Protein AF-A0A7X3ZGU4-F1 (afdb_monomer)

Sequence (191 aa):
MKRPLLLTSGFCTAALLLAGCGKDDPVLARVGDVDIRASAYQRFVERLPASLQSEQEGRAGDLEHLQSMVDRELLFREARAKGIDSDAAVKGQVERLARNRLVNTYQLRIVAPRVKVEAAQVERAFLDRGFDRERLLSRIVVESPEERDQVLSELREGRAFAELAQRFADNDPAAGEDGVVGWIGLPHLDW

Secondary structure (DSSP, 8-state):
--------------------------EEEEETTEEEEHHHHHHHHTT--GGGS-SS-HHHHHHHHHHHHHHHHHHHHHHHHTTGGG-HHHHHHHHHHHHHHHHHHHIIIIIGGG----HHHHHHHHHHTTTT-EEEEE----SSHHHHHHHHHHHHTT--HHHHHHTTGGG-TTS-TTSEEEEEEGGG---

Nearest PDB structures (foldseek):
  3rfw-assembly1_A-2  TM=4.600E-01  e=1.456E-04  Campylobacter jejuni
  3ui6-assembly1_A  TM=8.280E-01  e=2.203E-02  Homo sapiens
  2m08-assembly1_A  TM=7.544E-01  e=6.912E-02  Nitrosopumilus maritimus SCM1

Radius of gyration: 35.65 Å; Cα contacts (8 Å, |Δi|>4): 136; chains: 1; bounding box: 75×51×120 Å

Solvent-accessible surface area (backbone atoms only — not comparable to full-atom values): 11710 Å² total; per-residue (Å²): 140,85,86,87,84,84,90,75,89,75,90,76,78,88,77,80,81,86,79,76,92,62,90,81,65,52,73,76,46,71,62,90,93,46,71,45,28,48,66,58,49,51,60,48,60,78,66,50,54,78,93,71,52,64,93,46,70,68,72,61,20,51,49,52,56,51,47,54,54,50,53,50,51,53,53,51,52,50,40,49,77,71,43,51,74,70,34,68,68,52,43,53,50,53,52,50,53,50,53,52,51,52,53,53,48,44,42,61,72,58,48,51,79,69,61,83,81,54,71,69,57,53,52,48,55,37,53,78,66,38,65,83,42,69,40,78,42,65,58,74,48,68,95,44,74,67,56,47,53,51,52,54,49,45,47,74,74,66,50,59,64,39,68,57,15,45,78,33,30,88,64,34,85,74,32,44,54,55,11,43,56,43,78,44,41,54,95,76,67,82,126

pLDDT: mean 88.14, std 16.59, range [35.5, 98.25]

Foldseek 3Di:
DDDDDDDDPDDDDDPPPPDDPDVDFDFPDDDPPDTDTPVNLVVQQVPDDPVPQDPDDDPVSSVVSVVVVNVVVVVVVVCVVVCVCVDPVNVVVVVVVVVVVVVVCCCVPPVVVPDDDDPVNVVCVCVVLVQVDKDFDFDADDDDPVLVVVLVVCVVVPDQQQVSNLVRVVRCVCADSRRTNGIDGPVRPDD

Structure (mmCIF, N/CA/C/O backbone):
data_AF-A0A7X3ZGU4-F1
#
_entry.id   AF-A0A7X3ZGU4-F1
#
loop_
_atom_site.group_PDB
_atom_site.id
_atom_site.type_symbol
_atom_site.label_atom_id
_atom_site.label_alt_id
_atom_site.label_comp_id
_atom_site.label_asym_id
_atom_site.label_entity_id
_atom_site.label_seq_id
_atom_site.pdbx_PDB_ins_code
_atom_site.Cartn_x
_atom_site.Cartn_y
_atom_site.Cartn_z
_atom_site.occupancy
_atom_site.B_iso_or_equiv
_atom_site.auth_seq_id
_atom_site.auth_comp_id
_atom_site.auth_asym_id
_atom_site.auth_atom_id
_atom_site.pdbx_PDB_model_num
ATOM 1 N N . MET A 1 1 ? 47.063 18.959 -77.257 1.00 42.50 1 MET A N 1
ATOM 2 C CA . MET A 1 1 ? 47.131 18.521 -75.839 1.00 42.50 1 MET A CA 1
ATOM 3 C C . MET A 1 1 ? 47.100 19.800 -75.008 1.00 42.50 1 MET A C 1
ATOM 5 O O . MET A 1 1 ? 48.001 20.593 -75.188 1.00 42.50 1 MET A O 1
ATOM 9 N N . LYS A 1 2 ? 46.094 20.188 -74.224 1.00 44.50 2 LYS A N 1
ATOM 10 C CA . LYS A 1 2 ? 45.107 19.495 -73.384 1.00 44.50 2 LYS A CA 1
ATOM 11 C C . LYS A 1 2 ? 43.735 20.186 -73.559 1.00 44.50 2 LYS A C 1
ATOM 13 O O . LYS A 1 2 ? 43.687 21.376 -73.847 1.00 44.50 2 LYS A O 1
ATOM 18 N N . ARG A 1 3 ? 42.647 19.417 -73.463 1.00 35.50 3 ARG A N 1
ATOM 19 C CA . ARG A 1 3 ? 41.247 19.858 -73.625 1.00 35.50 3 ARG A CA 1
ATOM 20 C C . ARG A 1 3 ? 40.664 20.435 -72.310 1.00 35.50 3 ARG A C 1
ATOM 22 O O . ARG A 1 3 ? 41.245 20.181 -71.259 1.00 35.50 3 ARG A O 1
ATOM 29 N N . PRO A 1 4 ? 39.563 21.211 -72.391 1.00 59.19 4 PRO A N 1
ATOM 30 C CA . PRO A 1 4 ? 39.112 22.201 -71.404 1.00 59.19 4 PRO A CA 1
ATOM 31 C C . PRO A 1 4 ? 38.083 21.635 -70.410 1.00 59.19 4 PRO A C 1
ATOM 33 O O . PRO A 1 4 ? 37.522 20.569 -70.657 1.00 59.19 4 PRO A O 1
ATOM 36 N N . LEU A 1 5 ? 37.765 22.371 -69.338 1.00 41.12 5 LEU A N 1
ATOM 37 C CA . LEU A 1 5 ? 36.533 22.145 -68.575 1.00 41.12 5 LEU A CA 1
ATOM 38 C C . LEU A 1 5 ? 35.782 23.456 -68.325 1.00 41.12 5 LEU A C 1
ATOM 40 O O . LEU A 1 5 ? 36.294 24.401 -67.731 1.00 41.12 5 LEU A O 1
ATOM 44 N N . LEU A 1 6 ? 34.559 23.459 -68.847 1.00 39.44 6 LEU A N 1
ATOM 45 C CA . LEU A 1 6 ? 33.523 24.469 -68.732 1.00 39.44 6 LEU A CA 1
ATOM 46 C C . LEU A 1 6 ? 32.975 24.493 -67.300 1.00 39.44 6 LEU A C 1
ATOM 48 O O . LEU A 1 6 ? 32.570 23.459 -66.773 1.00 39.44 6 LEU A O 1
ATOM 52 N N . LEU A 1 7 ? 32.922 25.682 -66.700 1.00 43.88 7 LEU A N 1
ATOM 53 C CA . LEU A 1 7 ? 32.135 25.950 -65.500 1.00 43.88 7 LEU A CA 1
ATOM 54 C C . LEU A 1 7 ? 30.693 26.245 -65.937 1.00 43.88 7 LEU A C 1
ATOM 56 O O . LEU A 1 7 ? 30.367 27.361 -66.335 1.00 43.88 7 LEU A O 1
ATOM 60 N N . THR A 1 8 ? 29.823 25.244 -65.877 1.00 41.06 8 THR A N 1
ATOM 61 C CA . THR A 1 8 ? 28.369 25.440 -65.932 1.00 41.06 8 THR A CA 1
ATOM 62 C C . THR A 1 8 ? 27.819 25.260 -64.524 1.00 41.06 8 THR A C 1
ATOM 64 O O . THR A 1 8 ? 27.687 24.135 -64.044 1.00 41.06 8 THR A O 1
ATOM 67 N N . SER A 1 9 ? 27.535 26.372 -63.846 1.00 42.81 9 SER A N 1
ATOM 68 C CA . SER A 1 9 ? 26.816 26.380 -62.570 1.00 42.81 9 SER A CA 1
ATOM 69 C C . SER A 1 9 ? 25.334 26.120 -62.845 1.00 42.81 9 SER A C 1
ATOM 71 O O . SER A 1 9 ? 24.598 27.014 -63.260 1.00 42.81 9 SER A O 1
ATOM 73 N N . GLY A 1 10 ? 24.929 24.857 -62.707 1.00 44.81 10 GLY A N 1
ATOM 74 C CA . GLY A 1 10 ? 23.541 24.415 -62.783 1.00 44.81 10 GLY A CA 1
ATOM 75 C C . GLY A 1 10 ? 22.884 24.486 -61.409 1.00 44.81 10 GLY A C 1
ATOM 76 O O . GLY A 1 10 ? 23.269 23.771 -60.488 1.00 44.81 10 GLY A O 1
ATOM 77 N N . PHE A 1 11 ? 21.884 25.353 -61.295 1.00 49.12 11 PHE A N 1
ATOM 78 C CA . PHE A 1 11 ? 20.940 25.447 -60.185 1.00 49.12 11 PHE A CA 1
ATOM 79 C C . PHE A 1 11 ? 20.150 24.126 -60.093 1.00 49.12 11 PHE A C 1
ATOM 81 O O . PHE A 1 11 ? 19.399 23.806 -61.012 1.00 49.12 11 PHE A O 1
ATOM 88 N N . CYS A 1 12 ? 20.332 23.340 -59.025 1.00 37.56 12 CYS A N 1
ATOM 89 C CA . CYS A 1 12 ? 19.580 22.101 -58.805 1.00 37.56 12 CYS A CA 1
ATOM 90 C C . CYS A 1 12 ? 18.923 22.129 -57.419 1.00 37.56 12 CYS A C 1
ATOM 92 O O . CYS A 1 12 ? 19.539 21.867 -56.391 1.00 37.56 12 CYS A O 1
ATOM 94 N N . THR A 1 13 ? 17.672 22.573 -57.464 1.00 47.94 13 THR A N 1
ATOM 95 C CA . THR A 1 13 ? 16.512 22.289 -56.619 1.00 47.94 13 THR A CA 1
ATOM 96 C C . THR A 1 13 ? 16.744 21.540 -55.304 1.00 47.94 13 THR A C 1
ATOM 98 O O . THR A 1 13 ? 17.127 20.372 -55.270 1.00 47.94 13 THR A O 1
ATOM 101 N N . ALA A 1 14 ? 16.354 22.209 -54.218 1.00 50.56 14 ALA A N 1
ATOM 102 C CA . ALA A 1 14 ? 16.057 21.606 -52.931 1.00 50.56 14 ALA A CA 1
ATOM 103 C C . ALA A 1 14 ? 15.032 20.467 -53.078 1.00 50.56 14 ALA A C 1
ATOM 105 O O . ALA A 1 14 ? 13.886 20.697 -53.463 1.00 50.56 14 ALA A O 1
ATOM 106 N N . ALA A 1 15 ? 15.432 19.251 -52.710 1.00 48.44 15 ALA A N 1
ATOM 107 C CA . ALA A 1 15 ? 14.516 18.177 -52.354 1.00 48.44 15 ALA A CA 1
ATOM 108 C C . ALA A 1 15 ? 14.514 18.062 -50.828 1.00 48.44 15 ALA A C 1
ATOM 110 O O . ALA A 1 15 ? 15.299 17.333 -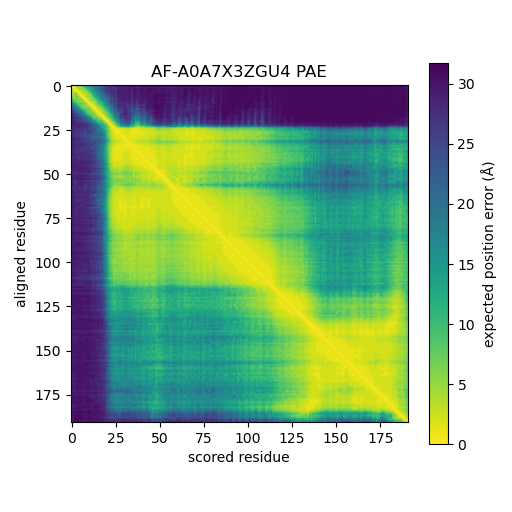50.224 1.00 48.44 15 ALA A O 1
ATOM 111 N N . LEU A 1 16 ? 13.638 18.854 -50.211 1.00 51.88 16 LEU A N 1
ATOM 112 C CA . LEU A 1 16 ? 13.244 18.713 -48.819 1.00 51.88 16 LEU A CA 1
ATOM 113 C C . LEU A 1 16 ? 12.481 17.383 -48.702 1.00 51.88 16 LEU A C 1
ATOM 115 O O . LEU A 1 16 ? 11.284 17.318 -48.975 1.00 51.88 16 LEU A O 1
ATOM 119 N N . LEU A 1 17 ? 13.182 16.303 -48.355 1.00 49.62 17 LEU A N 1
ATOM 120 C CA . LEU A 1 17 ? 12.558 15.025 -48.011 1.00 49.62 17 LEU A CA 1
ATOM 121 C C . LEU A 1 17 ? 11.938 15.134 -46.610 1.00 49.62 17 LEU A C 1
ATOM 123 O O . LEU A 1 17 ? 12.460 14.620 -45.627 1.00 49.62 17 LEU A O 1
ATOM 127 N N . LEU A 1 18 ? 10.800 15.825 -46.534 1.00 57.25 18 LEU A N 1
ATOM 128 C CA . LEU A 1 18 ? 9.803 15.621 -45.488 1.00 57.25 18 LEU A CA 1
ATOM 129 C C . LEU A 1 18 ? 9.039 14.340 -45.830 1.00 57.25 18 LEU A C 1
ATOM 131 O O . LEU A 1 18 ? 8.024 14.375 -46.522 1.00 57.25 18 LEU A O 1
ATOM 135 N N . ALA A 1 19 ? 9.543 13.198 -45.369 1.00 52.84 19 ALA A N 1
ATOM 136 C CA . ALA A 1 19 ? 8.798 11.948 -45.414 1.00 52.84 19 ALA A CA 1
ATOM 137 C C . ALA A 1 19 ? 9.191 11.051 -44.235 1.00 52.84 19 ALA A C 1
ATOM 139 O O . ALA A 1 19 ? 10.164 10.307 -44.309 1.00 52.84 19 ALA A O 1
ATOM 140 N N . GLY A 1 20 ? 8.400 11.120 -43.159 1.00 38.47 20 GLY A N 1
ATOM 141 C CA . GLY A 1 20 ? 8.355 10.081 -42.132 1.00 38.47 20 GLY A CA 1
ATOM 142 C C . GLY A 1 20 ? 8.340 10.587 -40.692 1.00 38.47 20 GLY A C 1
ATOM 143 O O . GLY A 1 20 ? 9.293 10.348 -39.969 1.00 38.47 20 GLY A O 1
ATOM 144 N N . CYS A 1 21 ? 7.237 11.185 -40.226 1.00 51.72 21 CYS A N 1
ATOM 145 C CA . CYS A 1 21 ? 6.892 11.104 -38.800 1.00 51.72 21 CYS A CA 1
ATOM 146 C C . CYS A 1 21 ? 6.481 9.656 -38.487 1.00 51.72 21 CYS A C 1
ATOM 148 O O . CYS A 1 21 ? 5.296 9.334 -38.383 1.00 51.72 21 CYS A O 1
ATOM 150 N N . GLY A 1 22 ? 7.467 8.766 -38.390 1.00 49.53 22 GLY A N 1
ATOM 151 C CA . GLY A 1 22 ? 7.352 7.587 -37.547 1.00 49.53 22 GLY A CA 1
ATOM 152 C C . GLY A 1 22 ? 7.441 8.046 -36.095 1.00 49.53 22 GLY A C 1
ATOM 153 O O . GLY A 1 22 ? 8.090 9.043 -35.793 1.00 49.53 22 GLY A O 1
ATOM 154 N N . LYS A 1 23 ? 6.763 7.362 -35.173 1.00 61.53 23 LYS A N 1
ATOM 155 C CA . LYS A 1 23 ? 7.078 7.503 -33.746 1.00 61.53 23 LYS A CA 1
ATOM 156 C C . LYS A 1 23 ? 8.506 6.998 -33.555 1.00 61.53 23 LYS A C 1
ATOM 158 O O . LYS A 1 23 ? 8.702 5.799 -33.374 1.00 61.53 23 LYS A O 1
ATOM 163 N N . ASP A 1 24 ? 9.478 7.889 -33.678 1.00 83.94 24 ASP A N 1
ATOM 164 C CA . ASP A 1 24 ? 10.879 7.535 -33.530 1.00 83.94 24 ASP A CA 1
ATOM 165 C C . ASP A 1 24 ? 11.129 7.166 -32.065 1.00 83.94 24 ASP A C 1
ATOM 167 O O . ASP A 1 24 ? 11.018 7.997 -31.166 1.00 83.94 24 ASP A O 1
ATOM 171 N N . ASP A 1 25 ? 11.416 5.885 -31.825 1.00 92.56 25 ASP A N 1
ATOM 172 C CA . ASP A 1 25 ? 11.839 5.353 -30.528 1.00 92.56 25 ASP A CA 1
ATOM 173 C C . ASP A 1 25 ? 13.335 5.000 -30.606 1.00 92.56 25 ASP A C 1
ATOM 175 O O . ASP A 1 25 ? 13.689 3.836 -30.875 1.00 92.56 25 ASP A O 1
ATOM 179 N N . PRO A 1 26 ? 14.226 6.008 -30.484 1.00 95.94 26 PRO A N 1
ATOM 180 C CA . PRO A 1 26 ? 15.650 5.837 -30.721 1.00 95.94 26 PRO A CA 1
ATOM 181 C C . PRO A 1 26 ? 16.283 4.905 -29.689 1.00 95.94 26 PRO A C 1
ATOM 183 O O . PRO A 1 26 ? 15.849 4.806 -28.539 1.00 95.94 26 PRO A O 1
ATOM 186 N N . VAL A 1 27 ? 17.349 4.228 -30.113 1.00 97.00 27 VAL A N 1
ATOM 187 C CA . VAL A 1 27 ? 18.180 3.405 -29.231 1.00 97.00 27 VAL A CA 1
ATOM 188 C C . VAL A 1 27 ? 19.102 4.331 -28.442 1.00 97.00 27 VAL A C 1
ATOM 190 O O . VAL A 1 27 ? 19.876 5.078 -29.035 1.00 97.00 27 VAL A O 1
ATOM 193 N N . LEU A 1 28 ? 19.008 4.281 -27.114 1.00 96.19 28 LEU A N 1
ATOM 194 C CA . LEU A 1 28 ? 19.840 5.067 -26.200 1.00 96.19 28 LEU A CA 1
ATOM 195 C C . LEU A 1 28 ? 21.092 4.300 -25.762 1.00 96.19 28 LEU A C 1
ATOM 197 O O . LEU A 1 28 ? 22.148 4.898 -25.581 1.00 96.19 28 LEU A O 1
ATOM 201 N N . ALA A 1 29 ? 20.982 2.978 -25.614 1.00 96.06 29 ALA A N 1
ATOM 202 C CA . ALA A 1 29 ? 22.095 2.088 -25.300 1.00 96.06 29 ALA A CA 1
ATOM 203 C C . ALA A 1 29 ? 21.846 0.681 -25.864 1.00 96.06 29 ALA A C 1
ATOM 205 O O . ALA A 1 29 ? 20.704 0.298 -26.122 1.00 96.06 29 ALA A O 1
ATOM 206 N N . ARG A 1 30 ? 22.914 -0.103 -26.036 1.00 97.06 30 ARG A N 1
ATOM 207 C CA . ARG A 1 30 ? 22.852 -1.498 -26.491 1.00 97.06 30 ARG A CA 1
ATOM 208 C C . ARG A 1 30 ? 23.691 -2.389 -25.586 1.00 97.06 30 ARG A C 1
ATOM 210 O O . ARG A 1 30 ? 24.863 -2.099 -25.358 1.00 97.06 30 ARG A O 1
ATOM 217 N N . VAL A 1 31 ? 23.106 -3.493 -25.124 1.00 96.56 31 VAL A N 1
ATOM 218 C CA . VAL A 1 31 ? 23.768 -4.501 -24.285 1.00 96.56 31 VAL A CA 1
ATOM 219 C C . VAL A 1 31 ? 23.675 -5.856 -24.983 1.00 96.56 31 VAL A C 1
ATOM 221 O O . VAL A 1 31 ? 22.681 -6.566 -24.871 1.00 96.56 31 VAL A O 1
ATOM 224 N N . GLY A 1 32 ? 24.713 -6.216 -25.741 1.00 92.50 32 GLY A N 1
ATOM 225 C CA . GLY A 1 32 ? 24.667 -7.401 -26.602 1.00 92.50 32 GLY A CA 1
ATOM 226 C C . GLY A 1 32 ? 23.622 -7.241 -27.710 1.00 92.50 32 GLY A C 1
ATOM 227 O O . GLY A 1 32 ? 23.751 -6.357 -28.554 1.00 92.50 32 GLY A O 1
ATOM 228 N N . ASP A 1 33 ? 22.605 -8.099 -27.698 1.00 92.38 33 ASP A N 1
ATOM 229 C CA . ASP A 1 33 ? 21.472 -8.121 -28.629 1.00 92.38 33 ASP A CA 1
ATOM 230 C C . ASP A 1 33 ? 20.256 -7.302 -28.152 1.00 92.38 33 ASP A C 1
ATOM 232 O O . ASP A 1 33 ? 19.279 -7.164 -28.889 1.00 92.38 33 ASP A O 1
ATOM 236 N N . VAL A 1 34 ? 20.311 -6.727 -26.945 1.00 95.44 34 VAL A N 1
ATOM 237 C CA . VAL A 1 34 ? 19.213 -5.947 -26.361 1.00 95.44 34 VAL A CA 1
ATOM 238 C C . VAL A 1 34 ? 19.420 -4.449 -26.588 1.00 95.44 34 VAL A C 1
ATOM 240 O O . VAL A 1 34 ? 20.414 -3.866 -26.150 1.00 95.44 34 VAL A O 1
ATOM 243 N N . ASP A 1 35 ? 18.440 -3.814 -27.235 1.00 97.31 35 ASP A N 1
ATOM 244 C CA . ASP A 1 35 ? 18.359 -2.361 -27.410 1.00 97.31 35 ASP A CA 1
ATOM 245 C C . ASP A 1 35 ? 17.557 -1.718 -26.269 1.00 97.31 35 ASP A C 1
ATOM 247 O O . ASP A 1 35 ? 16.356 -1.964 -26.120 1.00 97.31 35 ASP A O 1
ATOM 251 N N . ILE A 1 36 ? 18.189 -0.821 -25.512 1.00 96.88 36 ILE A N 1
ATOM 252 C CA . ILE A 1 36 ? 17.506 0.053 -24.556 1.00 96.88 36 ILE A CA 1
ATOM 253 C C . ILE A 1 36 ? 17.034 1.295 -25.312 1.00 96.88 36 ILE A C 1
ATOM 255 O O . ILE A 1 36 ? 17.837 2.130 -25.733 1.00 96.88 36 ILE A O 1
ATOM 259 N N . ARG A 1 37 ? 15.719 1.404 -25.509 1.00 97.12 37 ARG A N 1
ATOM 260 C CA . ARG A 1 37 ? 15.082 2.483 -26.280 1.00 97.12 37 ARG A CA 1
ATOM 261 C C . ARG A 1 37 ? 14.569 3.618 -25.399 1.00 97.12 37 ARG A C 1
ATOM 263 O O . ARG A 1 37 ? 14.281 3.403 -24.219 1.00 97.12 37 ARG A O 1
ATOM 270 N N . ALA A 1 38 ? 14.383 4.797 -25.986 1.00 96.62 38 ALA A N 1
ATOM 271 C CA . ALA A 1 38 ? 13.891 5.983 -25.288 1.00 96.62 38 ALA A CA 1
ATOM 272 C C . ALA A 1 38 ? 12.557 5.749 -24.567 1.00 96.62 38 ALA A C 1
ATOM 274 O O . ALA A 1 38 ? 12.402 6.144 -23.414 1.00 96.62 38 ALA A O 1
ATOM 275 N N . SER A 1 39 ? 11.625 5.019 -25.180 1.00 96.69 39 SER A N 1
ATOM 276 C CA . SER A 1 39 ? 10.337 4.709 -24.558 1.00 96.69 39 SER A CA 1
ATOM 277 C C . SER A 1 39 ? 10.477 3.806 -23.326 1.00 96.69 39 SER A C 1
ATOM 279 O O . SER A 1 39 ? 9.707 3.920 -22.370 1.00 96.69 39 SER A O 1
ATOM 281 N N . ALA A 1 40 ? 11.448 2.888 -23.327 1.00 95.75 40 ALA A N 1
ATOM 282 C CA . ALA A 1 40 ? 11.726 2.020 -22.186 1.00 95.75 40 ALA A CA 1
ATOM 283 C C . ALA A 1 40 ? 12.376 2.801 -21.041 1.00 95.75 40 ALA A C 1
ATOM 285 O O . ALA A 1 40 ? 12.001 2.589 -19.888 1.00 95.75 40 ALA A O 1
ATOM 286 N N . TYR A 1 41 ? 13.285 3.717 -21.377 1.00 96.25 41 TYR A N 1
ATOM 287 C CA . TYR A 1 41 ? 13.907 4.640 -20.436 1.00 96.25 41 TYR A CA 1
ATOM 288 C C . TYR A 1 41 ? 12.875 5.551 -19.755 1.00 96.25 41 TYR A C 1
ATOM 290 O O . TYR A 1 41 ? 12.801 5.579 -18.530 1.00 96.25 41 TYR A O 1
ATOM 298 N N . GLN A 1 42 ? 11.992 6.193 -20.524 1.00 95.12 42 GLN A N 1
ATOM 299 C CA . GLN A 1 42 ? 10.926 7.045 -19.977 1.00 95.12 42 GLN A CA 1
ATOM 300 C C . GLN A 1 42 ? 10.040 6.283 -18.984 1.00 95.12 42 GLN A C 1
ATOM 302 O O . GLN A 1 42 ? 9.892 6.691 -17.836 1.00 95.12 42 GLN A O 1
ATOM 307 N N . ARG A 1 43 ? 9.550 5.095 -19.372 1.00 96.19 43 ARG A N 1
ATOM 308 C CA . ARG A 1 43 ? 8.758 4.240 -18.471 1.00 96.19 43 ARG A CA 1
ATOM 309 C C . ARG A 1 43 ? 9.533 3.781 -17.240 1.00 96.19 43 ARG A C 1
ATOM 311 O O . ARG A 1 43 ? 8.905 3.336 -16.282 1.00 96.19 43 ARG A O 1
ATOM 318 N N . PHE A 1 44 ? 10.858 3.697 -17.301 1.00 94.88 44 PHE A N 1
ATOM 319 C CA . PHE A 1 44 ? 11.680 3.338 -16.150 1.00 94.88 44 PHE A CA 1
ATOM 320 C C . PHE A 1 44 ? 11.713 4.502 -15.160 1.00 94.88 44 PHE A C 1
ATOM 322 O O . PHE A 1 44 ? 11.301 4.304 -14.019 1.00 94.88 44 PHE A O 1
ATOM 329 N N . VAL A 1 45 ? 12.069 5.702 -15.625 1.00 94.25 45 VAL A N 1
ATOM 330 C CA . VAL A 1 45 ? 12.141 6.920 -14.802 1.00 94.25 45 VAL A CA 1
ATOM 331 C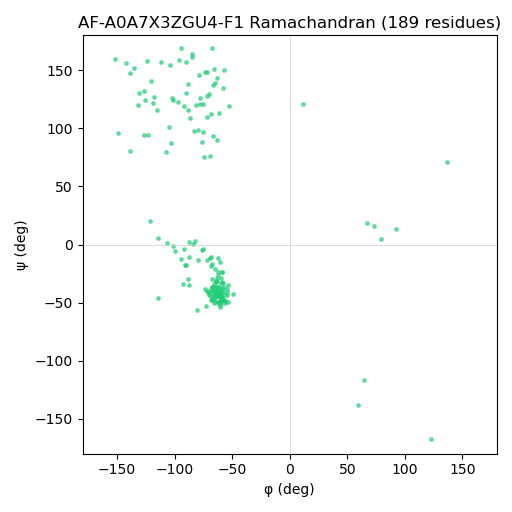 C . VAL A 1 45 ? 10.789 7.272 -14.178 1.00 94.25 45 VAL A C 1
ATOM 333 O O . VAL A 1 45 ? 10.718 7.506 -12.977 1.00 94.25 45 VAL A O 1
ATOM 336 N N . GLU A 1 46 ? 9.692 7.201 -14.939 1.00 94.50 46 GLU A N 1
ATOM 337 C CA . GLU A 1 46 ? 8.328 7.478 -14.443 1.00 94.50 46 GLU A CA 1
ATOM 338 C C . GLU A 1 46 ? 7.893 6.580 -13.273 1.00 94.50 46 GLU A C 1
ATOM 340 O O . GLU A 1 46 ? 6.990 6.929 -12.515 1.00 94.50 46 GLU A O 1
ATOM 345 N N . ARG A 1 47 ? 8.496 5.393 -13.140 1.00 93.69 47 ARG A N 1
ATOM 346 C CA . ARG A 1 47 ? 8.170 4.418 -12.090 1.00 93.69 47 ARG A CA 1
ATOM 347 C C . ARG A 1 47 ? 9.166 4.424 -10.935 1.00 93.69 47 ARG A C 1
ATOM 349 O O . ARG A 1 47 ? 8.983 3.634 -10.007 1.00 93.69 47 ARG A O 1
ATOM 356 N N . LEU A 1 48 ? 10.210 5.254 -10.984 1.00 92.31 48 LEU A N 1
ATOM 357 C CA . LEU A 1 48 ? 11.170 5.355 -9.891 1.00 92.31 48 LEU A CA 1
ATOM 358 C C . LEU A 1 48 ? 10.531 6.075 -8.694 1.00 92.31 48 LEU A C 1
ATOM 360 O O . LEU A 1 48 ? 10.009 7.181 -8.852 1.00 92.31 48 LEU A O 1
ATOM 364 N N . PRO A 1 49 ? 10.584 5.485 -7.485 1.00 92.81 49 PRO A N 1
ATOM 365 C CA . PRO A 1 49 ? 10.310 6.213 -6.254 1.00 92.81 49 PRO A CA 1
ATOM 366 C C . PRO A 1 49 ? 11.239 7.421 -6.123 1.00 92.81 49 PRO A C 1
ATOM 368 O O . PRO A 1 49 ? 12.390 7.350 -6.550 1.00 92.81 49 PRO A O 1
ATOM 371 N N . ALA A 1 50 ? 10.778 8.484 -5.458 1.00 89.94 50 ALA A N 1
ATOM 372 C CA . ALA A 1 50 ? 11.572 9.700 -5.249 1.00 89.94 50 ALA A CA 1
ATOM 373 C C . ALA A 1 50 ? 12.948 9.415 -4.618 1.00 89.94 50 ALA A C 1
ATOM 375 O O . ALA A 1 50 ? 13.937 10.024 -4.996 1.00 89.94 50 ALA A O 1
ATOM 376 N N . SER A 1 51 ? 13.035 8.425 -3.723 1.00 91.12 51 SER A N 1
ATOM 377 C CA . SER A 1 51 ? 14.287 8.020 -3.072 1.00 91.12 51 SER A CA 1
ATOM 378 C C . SER A 1 51 ? 15.308 7.338 -3.994 1.00 91.12 51 SER A C 1
ATOM 380 O O . SER A 1 51 ? 16.422 7.083 -3.557 1.00 91.12 51 SER A O 1
ATOM 382 N N . LEU A 1 52 ? 14.918 6.951 -5.213 1.00 88.81 52 LEU A N 1
ATOM 383 C CA . LEU A 1 52 ? 15.788 6.313 -6.212 1.00 88.81 52 LEU A CA 1
ATOM 384 C C . LEU A 1 52 ? 15.988 7.193 -7.457 1.00 88.81 52 LEU A C 1
ATOM 386 O O . LEU A 1 52 ? 16.562 6.734 -8.445 1.00 88.81 52 LEU A O 1
ATOM 390 N N . GLN A 1 53 ? 15.473 8.424 -7.444 1.00 90.69 53 GLN A N 1
ATOM 391 C CA . GLN A 1 53 ? 15.768 9.403 -8.486 1.00 90.69 53 GLN A CA 1
ATOM 392 C C . GLN A 1 53 ? 17.199 9.915 -8.313 1.00 90.69 53 GLN A C 1
ATOM 394 O O . GLN A 1 53 ? 17.707 9.967 -7.195 1.00 90.69 53 GLN A O 1
ATOM 399 N N . SER A 1 54 ? 17.855 10.256 -9.422 1.00 89.94 54 SER A N 1
ATOM 400 C CA . SER A 1 54 ? 19.199 10.820 -9.368 1.00 89.94 54 SER A CA 1
ATOM 401 C C . SER A 1 54 ? 19.138 12.178 -8.675 1.00 89.94 54 SER A C 1
ATOM 403 O O . SER A 1 54 ? 18.233 12.973 -8.928 1.00 89.94 54 SER A O 1
ATOM 405 N N . GLU A 1 55 ? 20.120 12.454 -7.823 1.00 91.31 55 GLU A N 1
ATOM 406 C CA . GLU A 1 55 ? 20.322 13.791 -7.255 1.00 91.31 55 GLU A CA 1
ATOM 407 C C . GLU A 1 55 ? 20.872 14.775 -8.304 1.00 91.31 55 GLU A C 1
ATOM 409 O O . GLU A 1 55 ? 20.889 15.984 -8.081 1.00 91.31 55 GLU A O 1
ATOM 414 N N . GLN A 1 56 ? 21.344 14.264 -9.448 1.00 90.81 56 GLN A N 1
ATOM 415 C CA . GLN A 1 56 ? 21.879 15.057 -10.545 1.00 90.81 56 GLN A CA 1
ATOM 416 C C . GLN A 1 56 ? 20.770 15.464 -11.515 1.00 90.81 56 GLN A C 1
ATOM 418 O O . GLN A 1 56 ? 19.941 14.655 -11.929 1.00 90.81 56 GLN A O 1
ATOM 423 N N . GLU A 1 57 ? 20.809 16.714 -11.967 1.00 87.75 57 GLU A N 1
ATOM 424 C CA . GLU A 1 57 ? 19.855 17.219 -12.950 1.00 87.75 57 GLU A CA 1
ATOM 425 C C . GLU A 1 57 ? 20.333 17.026 -14.398 1.00 87.75 57 GLU A C 1
ATOM 427 O O . GLU A 1 57 ? 21.527 16.920 -14.710 1.00 87.75 57 GLU A O 1
ATOM 432 N N . GLY A 1 58 ? 19.366 17.017 -15.318 1.00 91.00 58 GLY A N 1
ATOM 433 C CA . GLY A 1 58 ? 19.607 16.981 -16.756 1.00 91.00 58 GLY A CA 1
ATOM 434 C C . GLY A 1 58 ? 20.400 15.752 -17.204 1.00 91.00 58 GLY A C 1
ATOM 435 O O . GLY A 1 58 ? 20.188 14.634 -16.741 1.00 91.00 58 GLY A O 1
ATOM 436 N N . ARG A 1 59 ? 21.348 15.964 -18.125 1.00 92.94 59 ARG A N 1
ATOM 437 C CA . ARG A 1 59 ? 22.070 14.874 -18.801 1.00 92.94 59 ARG A CA 1
ATOM 438 C C . ARG A 1 59 ? 22.825 13.948 -17.840 1.00 92.94 59 ARG A C 1
ATOM 440 O O . ARG A 1 59 ? 22.996 12.776 -18.159 1.00 92.94 59 ARG A O 1
ATOM 447 N N . ALA A 1 60 ? 23.321 14.466 -16.717 1.00 93.00 60 ALA A N 1
ATOM 448 C CA . ALA A 1 60 ? 24.071 13.665 -15.754 1.00 93.00 60 ALA A CA 1
ATOM 449 C C . ALA A 1 60 ? 23.161 12.643 -15.053 1.00 93.00 60 ALA A C 1
ATOM 451 O O . ALA A 1 60 ? 23.485 11.456 -15.059 1.00 93.00 60 ALA A O 1
ATOM 452 N N . GLY A 1 61 ? 21.997 13.080 -14.559 1.00 94.25 61 GLY A N 1
ATOM 453 C CA . GLY A 1 61 ? 20.998 12.177 -13.982 1.00 94.25 61 GLY A CA 1
ATOM 454 C C . GLY A 1 61 ? 20.434 11.199 -15.010 1.00 94.25 61 GLY A C 1
ATOM 455 O O . GLY A 1 61 ? 20.273 10.012 -14.720 1.00 94.25 61 GLY A O 1
ATOM 456 N N . ASP A 1 62 ? 20.245 11.651 -16.256 1.00 94.31 62 ASP A N 1
ATOM 457 C CA . ASP A 1 62 ? 19.795 10.765 -17.332 1.00 94.31 62 ASP A CA 1
ATOM 458 C C . ASP A 1 62 ? 20.772 9.612 -17.604 1.00 94.31 62 ASP A C 1
ATOM 460 O O . ASP A 1 62 ? 20.366 8.464 -17.806 1.00 94.31 62 ASP A O 1
ATOM 464 N N . LEU A 1 63 ? 22.076 9.907 -17.604 1.00 95.44 63 LEU A N 1
ATOM 465 C CA . LEU A 1 63 ? 23.115 8.898 -17.796 1.00 95.44 63 LEU A CA 1
ATOM 466 C C . LEU A 1 63 ? 23.181 7.915 -16.625 1.00 95.44 63 LEU A C 1
ATOM 468 O O . LEU A 1 63 ? 23.390 6.731 -16.865 1.00 95.44 63 LEU A O 1
ATOM 472 N N . GLU A 1 64 ? 22.963 8.364 -15.389 1.00 95.50 64 GLU A N 1
ATOM 473 C CA . GLU A 1 64 ? 22.935 7.492 -14.208 1.00 95.50 64 GLU A CA 1
ATOM 474 C C . GLU A 1 64 ? 21.757 6.503 -14.251 1.00 95.50 64 GLU A C 1
ATOM 476 O O . GLU A 1 64 ? 21.915 5.293 -14.043 1.00 95.50 64 GLU A O 1
ATOM 481 N N . HIS A 1 65 ? 20.568 6.992 -14.604 1.00 95.56 65 HIS A N 1
ATOM 482 C CA . HIS A 1 65 ? 19.391 6.147 -14.791 1.00 95.56 65 HIS A CA 1
ATOM 483 C C . HIS A 1 65 ? 19.564 5.165 -15.951 1.00 95.56 65 HIS A C 1
ATOM 485 O O . HIS A 1 65 ? 19.228 3.983 -15.822 1.00 95.56 65 HIS A O 1
ATOM 491 N N . LEU A 1 66 ? 20.126 5.622 -17.073 1.00 96.62 66 LEU A N 1
ATOM 492 C CA . LEU A 1 66 ? 20.416 4.757 -18.212 1.00 96.62 66 LEU A CA 1
ATOM 493 C C . LEU A 1 66 ? 21.468 3.696 -17.858 1.00 96.62 66 LEU A C 1
ATOM 495 O O . LEU A 1 66 ? 21.296 2.531 -18.220 1.00 96.62 66 LEU A O 1
ATOM 499 N N . GLN A 1 67 ? 22.508 4.067 -17.105 1.00 96.56 67 GLN A N 1
ATOM 500 C CA . GLN A 1 67 ? 23.526 3.137 -16.616 1.00 96.56 67 GLN A CA 1
ATOM 501 C C . GLN A 1 67 ? 22.903 2.058 -15.724 1.00 96.56 67 GLN A C 1
ATOM 503 O O . GLN A 1 67 ? 23.168 0.877 -15.922 1.00 96.56 67 GLN A O 1
ATOM 508 N N . SER A 1 68 ? 21.971 2.427 -14.842 1.00 95.62 68 SER A N 1
ATOM 509 C CA . SER A 1 68 ? 21.240 1.462 -14.009 1.00 95.62 68 SER A CA 1
ATOM 510 C C . SER A 1 68 ? 20.464 0.428 -14.842 1.00 95.62 68 SER A C 1
ATOM 512 O O . SER A 1 68 ? 20.389 -0.751 -14.482 1.00 95.62 68 SER A O 1
ATOM 514 N N . MET A 1 69 ? 19.886 0.836 -15.979 1.00 96.81 69 MET A N 1
ATOM 515 C CA . MET A 1 69 ? 19.224 -0.093 -16.902 1.00 96.81 69 MET A CA 1
ATOM 516 C C . MET A 1 69 ? 20.224 -1.027 -17.597 1.00 96.81 69 MET A C 1
ATOM 518 O O . MET A 1 69 ? 19.926 -2.212 -17.764 1.00 96.81 69 MET A O 1
ATOM 522 N N . VAL A 1 70 ? 21.398 -0.513 -17.978 1.00 97.88 70 VAL A N 1
ATOM 523 C CA . VAL A 1 70 ? 22.491 -1.307 -18.563 1.00 97.88 70 VAL A CA 1
ATOM 524 C C . VAL A 1 70 ? 22.996 -2.351 -17.568 1.00 97.88 70 VAL A C 1
ATOM 526 O O . VAL A 1 70 ? 23.056 -3.534 -17.907 1.00 97.88 70 VAL A O 1
ATOM 529 N N . ASP A 1 71 ? 23.291 -1.943 -16.335 1.00 97.31 71 ASP A N 1
ATOM 530 C CA . ASP A 1 71 ? 23.801 -2.829 -15.285 1.00 97.31 71 ASP A CA 1
ATOM 531 C C . ASP A 1 71 ? 22.808 -3.951 -14.976 1.00 97.31 71 ASP A C 1
ATOM 533 O O . ASP A 1 71 ? 23.177 -5.124 -14.867 1.00 97.31 71 ASP A O 1
ATOM 537 N N . ARG A 1 72 ? 21.513 -3.620 -14.919 1.00 95.88 72 ARG A N 1
ATOM 538 C CA . ARG A 1 72 ? 20.450 -4.611 -14.731 1.00 95.88 72 ARG A CA 1
ATOM 539 C C . ARG A 1 72 ? 20.404 -5.643 -15.857 1.00 95.88 72 ARG A C 1
ATOM 541 O O . ARG A 1 72 ? 20.203 -6.824 -15.574 1.00 95.88 72 ARG A O 1
ATOM 548 N N . GLU A 1 73 ? 20.572 -5.225 -17.109 1.00 96.94 73 GLU A N 1
ATOM 549 C CA . GLU A 1 73 ? 20.596 -6.152 -18.244 1.00 96.94 73 GLU A CA 1
ATOM 550 C C . GLU A 1 73 ? 21.836 -7.054 -18.206 1.00 96.94 73 GLU A C 1
ATOM 552 O O . GLU A 1 73 ? 21.734 -8.257 -18.446 1.00 96.94 73 GLU A O 1
ATOM 557 N N . LEU A 1 74 ? 23.001 -6.518 -17.829 1.00 97.81 74 LEU A N 1
ATOM 558 C CA . LEU A 1 74 ? 24.212 -7.323 -17.642 1.00 97.81 74 LEU A CA 1
ATOM 559 C C . LEU A 1 74 ? 24.015 -8.404 -16.569 1.00 97.81 74 LEU A C 1
ATOM 561 O O . LEU A 1 74 ? 24.316 -9.573 -16.817 1.00 97.81 74 LEU A O 1
ATOM 565 N N . LEU A 1 75 ? 23.439 -8.043 -15.419 1.00 97.56 75 LEU A N 1
ATOM 566 C CA . LEU A 1 75 ? 23.109 -8.998 -14.356 1.00 97.56 75 LEU A CA 1
ATOM 567 C C . LEU A 1 75 ? 22.093 -10.050 -14.818 1.00 97.56 75 LEU A C 1
ATOM 569 O O . LEU A 1 75 ? 22.245 -11.233 -14.515 1.00 97.56 75 LEU A O 1
ATOM 573 N N . PHE A 1 76 ? 21.069 -9.644 -15.573 1.00 96.00 76 PHE A N 1
ATOM 574 C CA . PHE A 1 76 ? 20.077 -10.570 -16.117 1.00 96.00 76 PHE A CA 1
ATOM 575 C C . PHE A 1 76 ? 20.705 -11.587 -17.080 1.00 96.00 76 PHE A C 1
ATOM 577 O O . PHE A 1 76 ? 20.398 -12.781 -17.022 1.00 96.00 76 PHE A O 1
ATOM 584 N N . ARG A 1 77 ? 21.619 -11.142 -17.948 1.00 95.88 77 ARG A N 1
ATOM 585 C CA . ARG A 1 77 ? 22.356 -12.026 -18.860 1.00 95.88 77 ARG A CA 1
ATOM 586 C C . ARG A 1 77 ? 23.221 -13.028 -18.104 1.00 95.88 77 ARG A C 1
ATOM 588 O O . ARG A 1 77 ? 23.173 -14.211 -18.434 1.00 95.88 77 ARG A O 1
ATOM 595 N N . GLU A 1 78 ? 23.941 -12.585 -17.077 1.00 96.88 78 GLU A N 1
ATOM 596 C CA . GLU A 1 78 ? 24.743 -13.481 -16.238 1.00 96.88 78 GLU A CA 1
ATOM 597 C C . GLU A 1 78 ? 23.862 -14.501 -15.501 1.00 96.88 78 GLU A C 1
ATOM 599 O O . GLU A 1 78 ? 24.165 -15.692 -15.496 1.00 96.88 78 GLU A O 1
ATOM 604 N N . ALA A 1 79 ? 22.714 -14.077 -14.960 1.00 96.44 79 ALA A N 1
ATOM 605 C CA . ALA A 1 79 ? 21.768 -14.981 -14.306 1.00 96.44 79 ALA A CA 1
ATOM 606 C C . ALA A 1 79 ? 21.290 -16.107 -15.243 1.00 96.44 79 ALA A C 1
ATOM 608 O O . ALA A 1 79 ? 21.228 -17.268 -14.832 1.00 96.44 79 ALA A O 1
ATOM 609 N N . ARG A 1 80 ? 21.015 -15.789 -16.517 1.00 95.12 80 ARG A N 1
ATOM 610 C CA . ARG A 1 80 ? 20.691 -16.798 -17.541 1.00 95.12 80 ARG A CA 1
ATOM 611 C C . ARG A 1 80 ? 21.878 -17.697 -17.868 1.00 95.12 80 ARG A C 1
ATOM 613 O O . ARG A 1 80 ? 21.715 -18.910 -17.940 1.00 95.12 80 ARG A O 1
ATOM 620 N N . ALA A 1 81 ? 23.078 -17.136 -18.008 1.00 96.19 81 ALA A N 1
ATOM 621 C CA . ALA A 1 81 ? 24.290 -17.923 -18.244 1.00 96.19 81 ALA A CA 1
ATOM 622 C C . ALA A 1 81 ? 24.572 -18.924 -17.104 1.00 96.19 81 ALA A C 1
ATOM 624 O O . ALA A 1 81 ? 25.124 -19.996 -17.341 1.00 96.19 81 ALA A O 1
ATOM 625 N N . LYS A 1 82 ? 24.147 -18.601 -15.876 1.00 97.50 82 LYS A N 1
ATOM 626 C CA . LYS A 1 82 ? 24.213 -19.480 -14.699 1.00 97.50 82 LYS A CA 1
ATOM 627 C C . LYS A 1 82 ? 23.003 -20.409 -14.536 1.00 97.50 82 LYS A C 1
ATOM 629 O O . LYS A 1 82 ? 22.956 -21.158 -13.566 1.00 97.50 82 LYS A O 1
ATOM 634 N N . GLY A 1 83 ? 22.039 -20.382 -15.456 1.00 96.38 83 GLY A N 1
ATOM 635 C CA . GLY A 1 83 ? 20.865 -21.257 -15.443 1.00 96.38 83 GLY A CA 1
ATOM 636 C C . GLY A 1 83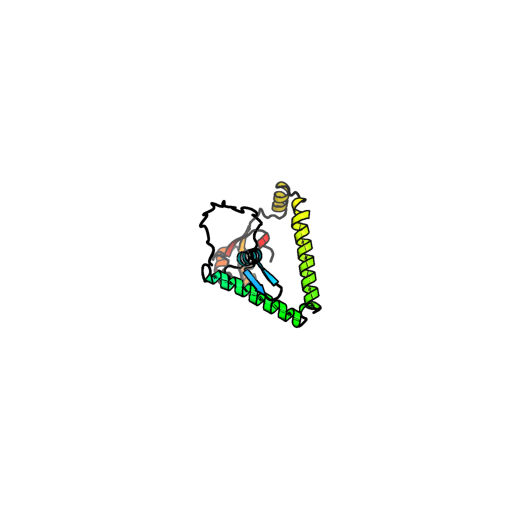 ? 19.817 -20.919 -14.379 1.00 96.38 83 GLY A C 1
ATOM 637 O O . GLY A 1 83 ? 18.953 -21.749 -14.101 1.00 96.38 83 GLY A O 1
ATOM 638 N N . ILE A 1 84 ? 19.857 -19.717 -13.788 1.00 96.75 84 ILE A N 1
ATOM 639 C CA . ILE A 1 84 ? 18.890 -19.285 -12.759 1.00 96.75 84 ILE A CA 1
ATOM 640 C C . ILE A 1 84 ? 17.470 -19.200 -13.337 1.00 96.75 84 ILE A C 1
ATOM 642 O O . ILE A 1 84 ? 16.494 -19.473 -12.648 1.00 96.75 84 ILE A O 1
ATOM 646 N N . ASP A 1 85 ? 17.335 -18.870 -14.621 1.00 93.19 85 ASP A N 1
ATOM 647 C CA . ASP A 1 85 ? 16.049 -18.846 -15.327 1.00 93.19 85 ASP A CA 1
ATOM 648 C C . ASP A 1 85 ? 15.428 -20.240 -15.523 1.00 93.19 85 ASP A C 1
ATOM 650 O O . ASP A 1 85 ? 14.227 -20.368 -15.776 1.00 93.19 85 ASP A O 1
ATOM 654 N N . SER A 1 86 ? 16.241 -21.288 -15.397 1.00 94.56 86 SER A N 1
ATOM 655 C CA . SER A 1 86 ? 15.833 -22.680 -15.533 1.00 94.56 86 SER A CA 1
ATOM 656 C C . SER A 1 86 ? 15.493 -23.346 -14.204 1.00 94.56 86 SER A C 1
ATOM 658 O O . SER A 1 86 ? 14.861 -24.407 -14.227 1.00 94.56 86 SER A O 1
ATOM 660 N N . ASP A 1 87 ? 15.843 -22.708 -13.086 1.00 97.69 87 ASP A N 1
ATOM 661 C CA . ASP A 1 87 ? 15.522 -23.149 -11.735 1.00 97.69 87 ASP A CA 1
ATOM 662 C C . ASP A 1 87 ? 14.003 -23.296 -11.532 1.00 97.69 87 ASP A C 1
ATOM 664 O O . ASP A 1 87 ? 13.198 -22.449 -11.936 1.00 97.69 87 A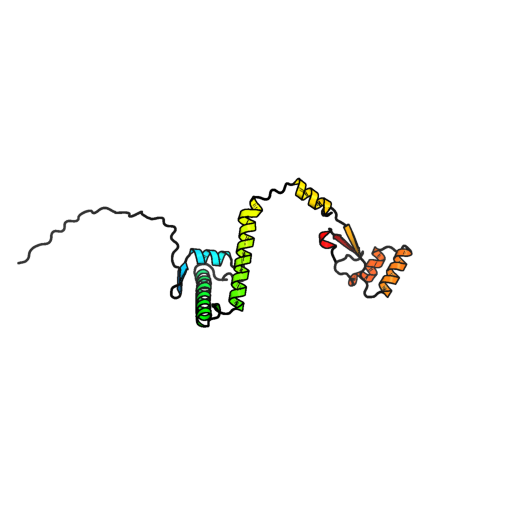SP A O 1
ATOM 668 N N . ALA A 1 88 ? 13.597 -24.402 -10.907 1.00 97.31 88 ALA A N 1
ATOM 669 C CA . ALA A 1 88 ? 12.188 -24.745 -10.747 1.00 97.31 88 ALA A CA 1
ATOM 670 C C . ALA A 1 88 ? 11.445 -23.768 -9.820 1.00 97.31 88 ALA A C 1
ATOM 672 O O . ALA A 1 88 ? 10.283 -23.441 -10.080 1.00 97.31 88 ALA A O 1
ATOM 673 N N . ALA A 1 89 ? 12.102 -23.275 -8.765 1.00 97.00 89 ALA A N 1
ATOM 674 C CA . ALA A 1 89 ? 11.500 -22.313 -7.851 1.00 97.00 89 ALA A CA 1
ATOM 675 C C . ALA A 1 89 ? 11.328 -20.951 -8.538 1.00 97.00 89 ALA A C 1
ATOM 677 O O . ALA A 1 89 ? 10.249 -20.357 -8.450 1.00 97.00 89 ALA A O 1
ATOM 678 N N . VAL A 1 90 ? 12.336 -20.492 -9.288 1.00 96.69 90 VAL A N 1
ATOM 679 C CA . VAL A 1 90 ? 12.257 -19.250 -10.076 1.00 96.69 90 VAL A CA 1
ATOM 680 C C . VAL A 1 90 ? 11.142 -19.334 -11.121 1.00 96.69 90 VAL A C 1
ATOM 682 O O . VAL A 1 90 ? 10.285 -18.447 -11.174 1.00 96.69 90 VAL A O 1
ATOM 685 N N . LYS A 1 91 ? 11.071 -20.422 -11.901 1.00 96.56 91 LYS A N 1
ATOM 686 C CA . LYS A 1 91 ? 9.988 -20.640 -12.878 1.00 96.56 91 LYS A CA 1
ATOM 687 C C . LYS A 1 91 ? 8.610 -20.618 -12.226 1.00 96.56 91 LYS A C 1
ATOM 689 O O . LYS A 1 91 ? 7.729 -19.887 -12.682 1.00 96.56 91 LYS A O 1
ATOM 694 N N . GLY A 1 92 ? 8.437 -21.343 -11.120 1.00 97.62 92 GLY A N 1
ATOM 695 C CA . GLY A 1 92 ? 7.175 -21.364 -10.381 1.00 97.62 92 GLY A CA 1
ATOM 696 C C . GLY A 1 92 ? 6.743 -19.973 -9.898 1.00 97.62 92 GLY A C 1
ATOM 697 O O . GLY A 1 92 ? 5.562 -19.620 -9.976 1.00 97.62 92 GLY A O 1
ATOM 698 N N . GLN A 1 93 ? 7.691 -19.144 -9.450 1.00 96.81 93 GLN A N 1
ATOM 699 C CA . GLN A 1 93 ? 7.415 -17.762 -9.054 1.00 96.81 93 GLN A CA 1
ATOM 700 C C . GLN A 1 93 ? 7.012 -16.880 -10.241 1.00 96.81 93 GLN A C 1
ATOM 702 O O . GLN A 1 93 ? 6.011 -16.165 -10.143 1.00 96.81 93 GLN A O 1
ATOM 707 N N . VAL A 1 94 ? 7.740 -16.945 -11.360 1.00 96.31 94 VAL A N 1
ATOM 708 C CA . VAL A 1 94 ? 7.431 -16.176 -12.579 1.00 96.31 94 VAL A CA 1
ATOM 709 C C . VAL A 1 94 ? 6.043 -16.531 -13.104 1.00 96.31 94 VAL A C 1
ATOM 711 O O . VAL A 1 94 ? 5.238 -15.641 -13.382 1.00 96.31 94 VAL A O 1
ATOM 714 N N . GLU A 1 95 ? 5.713 -17.819 -13.172 1.00 97.38 95 GLU A N 1
ATOM 715 C CA . GLU A 1 95 ? 4.393 -18.266 -13.602 1.00 97.38 95 GLU A CA 1
ATOM 716 C C . GLU A 1 95 ? 3.272 -17.774 -12.683 1.00 97.38 95 GLU A C 1
ATOM 718 O O . GLU A 1 95 ? 2.216 -17.348 -13.155 1.00 97.38 95 GLU A O 1
ATOM 723 N N . ARG A 1 96 ? 3.481 -17.812 -11.362 1.00 97.94 96 ARG A N 1
ATOM 724 C CA . ARG A 1 96 ? 2.507 -17.294 -10.393 1.00 97.94 96 ARG A CA 1
ATOM 725 C C . ARG A 1 96 ? 2.285 -15.794 -10.585 1.00 97.94 96 ARG A C 1
ATOM 727 O O . ARG A 1 96 ? 1.138 -15.349 -10.589 1.00 97.94 96 ARG A O 1
ATOM 734 N N . LEU A 1 97 ? 3.356 -15.023 -10.777 1.00 98.00 97 LEU A N 1
ATOM 735 C CA . LEU A 1 97 ? 3.268 -13.589 -11.063 1.00 98.00 97 LEU A CA 1
ATOM 736 C C . LEU A 1 97 ? 2.512 -13.324 -12.368 1.00 98.00 97 LEU A C 1
ATOM 738 O O . LEU A 1 97 ? 1.635 -12.459 -12.395 1.00 98.00 97 LEU A O 1
ATOM 742 N N . ALA A 1 98 ? 2.795 -14.096 -13.420 1.00 97.50 98 ALA A N 1
ATOM 743 C CA . ALA A 1 98 ? 2.086 -14.003 -14.689 1.00 97.50 98 ALA A CA 1
ATOM 744 C C . ALA A 1 98 ? 0.590 -14.296 -14.510 1.00 97.50 98 ALA A C 1
ATOM 746 O O . ALA A 1 98 ? -0.235 -13.446 -14.842 1.00 97.50 98 ALA A O 1
ATOM 747 N N . ARG A 1 99 ? 0.223 -15.436 -13.905 1.00 98.12 99 ARG A N 1
ATOM 748 C CA . ARG A 1 99 ? -1.181 -15.809 -13.643 1.00 98.12 99 ARG A CA 1
ATOM 749 C C . ARG A 1 99 ? -1.927 -14.712 -12.887 1.00 98.12 99 ARG A C 1
ATOM 751 O O . ARG A 1 99 ? -2.975 -14.262 -13.346 1.00 98.12 99 ARG A O 1
ATOM 758 N N . ASN A 1 100 ? -1.352 -14.216 -11.793 1.00 98.12 100 ASN A N 1
ATOM 759 C CA . ASN A 1 100 ? -1.958 -13.144 -11.003 1.00 98.12 100 ASN A CA 1
ATOM 760 C C . ASN A 1 100 ? -2.121 -11.858 -11.821 1.00 98.12 100 ASN A C 1
ATOM 762 O O . ASN 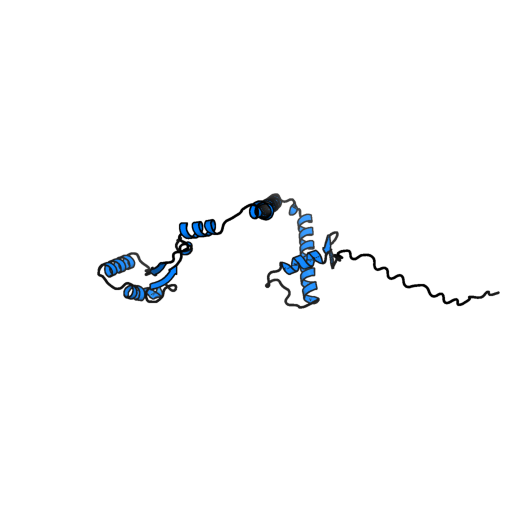A 1 100 ? -3.168 -11.214 -11.770 1.00 98.12 100 ASN A O 1
ATOM 766 N N . ARG A 1 101 ? -1.114 -11.490 -12.623 1.00 98.12 101 ARG A N 1
ATOM 767 C CA . ARG A 1 101 ? -1.194 -10.305 -13.482 1.00 98.12 101 ARG A CA 1
ATOM 768 C C . ARG A 1 101 ? -2.290 -10.445 -14.534 1.00 98.12 101 ARG A C 1
ATOM 770 O O . ARG A 1 101 ? -3.003 -9.467 -14.764 1.00 98.12 101 ARG A O 1
ATOM 777 N N . LEU A 1 102 ? -2.442 -11.620 -15.149 1.00 98.12 102 LEU A N 1
ATOM 778 C CA . LEU A 1 102 ? -3.507 -11.888 -16.118 1.00 98.12 102 LEU A CA 1
ATOM 779 C C . LEU A 1 102 ? -4.889 -11.767 -15.470 1.00 98.12 102 LEU A C 1
ATOM 781 O O . LEU A 1 102 ? -5.727 -11.033 -15.990 1.00 98.12 102 LEU A O 1
ATOM 785 N N . VAL A 1 103 ? -5.109 -12.422 -14.326 1.00 98.25 103 VAL A N 1
ATOM 786 C CA . VAL A 1 103 ? -6.393 -12.374 -13.605 1.00 98.25 103 VAL A CA 1
ATOM 787 C C . VAL A 1 103 ? -6.744 -10.941 -13.212 1.00 98.25 103 VAL A C 1
ATOM 789 O O . VAL A 1 103 ? -7.824 -10.467 -13.559 1.00 98.25 103 VAL A O 1
ATOM 792 N N . ASN A 1 104 ? -5.816 -10.213 -12.587 1.00 98.06 104 ASN A N 1
ATOM 793 C CA . ASN A 1 104 ? -6.046 -8.823 -12.185 1.00 98.06 104 ASN A CA 1
ATOM 794 C C . ASN A 1 104 ? -6.330 -7.927 -13.398 1.00 98.06 104 ASN A C 1
ATOM 796 O O . ASN A 1 104 ? -7.218 -7.078 -13.367 1.00 98.06 104 ASN A O 1
ATOM 800 N N . THR A 1 105 ? -5.608 -8.132 -14.503 1.00 97.81 105 THR A N 1
ATOM 801 C CA . THR A 1 105 ? -5.834 -7.368 -15.738 1.00 97.81 105 THR A CA 1
ATOM 802 C C . THR A 1 105 ? -7.206 -7.675 -16.339 1.00 97.81 105 THR A C 1
ATOM 804 O O . THR A 1 105 ? -7.881 -6.756 -16.798 1.00 97.81 105 THR A O 1
ATOM 807 N N . TYR A 1 106 ? -7.646 -8.935 -16.315 1.00 97.56 106 TYR A N 1
ATOM 808 C CA . TYR A 1 106 ? -8.980 -9.328 -16.767 1.00 97.56 106 TYR A CA 1
ATOM 809 C C . TYR A 1 106 ? -10.074 -8.714 -15.888 1.00 97.56 106 TYR A C 1
ATOM 811 O O . TYR A 1 106 ? -11.024 -8.129 -16.407 1.00 97.56 106 TYR A O 1
ATOM 819 N N . GLN A 1 107 ? -9.916 -8.777 -14.565 1.00 97.44 107 GLN A N 1
ATOM 820 C CA . GLN A 1 107 ? -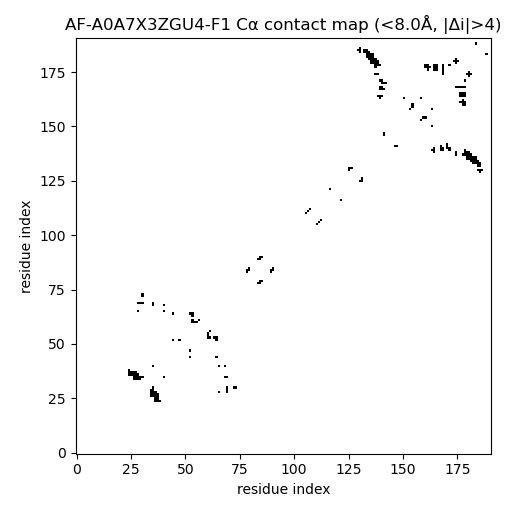10.840 -8.145 -13.626 1.00 97.44 107 GLN A CA 1
ATOM 821 C C . GLN A 1 107 ? -10.973 -6.645 -13.904 1.00 97.44 107 GLN A C 1
ATOM 823 O O . GLN A 1 107 ? -12.086 -6.158 -14.069 1.00 97.44 107 GLN A O 1
ATOM 828 N N . LEU A 1 108 ? -9.858 -5.928 -14.053 1.00 96.81 108 LEU A N 1
ATOM 829 C CA . LEU A 1 108 ? -9.871 -4.482 -14.286 1.00 96.81 108 LEU A CA 1
ATOM 830 C C . LEU A 1 108 ? -10.402 -4.089 -15.669 1.00 96.81 108 LEU A C 1
ATOM 832 O O . LEU A 1 108 ? -11.132 -3.111 -15.787 1.00 96.81 108 LEU A O 1
ATOM 836 N N . ARG A 1 109 ? -10.030 -4.816 -16.729 1.00 96.75 109 ARG A N 1
ATOM 837 C CA . ARG A 1 109 ? -10.370 -4.427 -18.109 1.00 96.75 109 ARG A CA 1
ATOM 838 C C . ARG A 1 109 ? -11.715 -4.957 -18.584 1.00 96.75 109 ARG A C 1
ATOM 840 O O . ARG A 1 109 ? -12.322 -4.343 -19.453 1.00 96.75 109 ARG A O 1
ATOM 847 N N . ILE A 1 110 ? -12.147 -6.109 -18.075 1.00 96.38 110 ILE A N 1
ATOM 848 C CA . ILE A 1 110 ? -13.319 -6.827 -18.588 1.00 96.38 110 ILE A CA 1
ATOM 849 C C . ILE A 1 110 ? -14.440 -6.871 -17.556 1.00 96.38 110 ILE A C 1
ATOM 851 O O . ILE A 1 110 ? -15.587 -6.619 -17.916 1.00 96.38 110 ILE A O 1
ATOM 855 N N . VAL A 1 111 ? -14.137 -7.194 -16.296 1.00 96.00 111 VAL A N 1
ATOM 856 C CA . VAL A 1 111 ? -15.172 -7.371 -15.264 1.00 96.00 111 VAL A CA 1
ATOM 857 C C . VAL A 1 111 ? -15.634 -6.025 -14.716 1.00 96.00 111 VAL A C 1
ATOM 859 O O . VAL A 1 111 ? -16.819 -5.720 -14.808 1.00 96.00 111 VAL A O 1
ATOM 862 N N . ALA A 1 112 ? -14.719 -5.202 -14.199 1.00 94.12 112 ALA A N 1
ATOM 863 C CA . ALA A 1 112 ? -15.045 -3.948 -13.523 1.00 94.12 112 ALA A CA 1
ATOM 864 C C . ALA A 1 112 ? -15.910 -2.995 -14.374 1.00 94.12 112 ALA A C 1
ATOM 866 O O . ALA A 1 112 ? -16.916 -2.526 -13.852 1.00 94.12 112 ALA A O 1
ATOM 867 N N . PRO A 1 113 ? -15.652 -2.783 -15.685 1.00 95.44 113 PRO A N 1
ATOM 868 C CA . PRO A 1 113 ? -16.496 -1.908 -16.505 1.00 95.44 113 PRO A CA 1
ATOM 869 C C . PRO A 1 113 ? -17.919 -2.436 -16.743 1.00 95.44 113 PRO A C 1
ATOM 871 O O . PRO A 1 113 ? -18.789 -1.687 -17.178 1.00 95.44 113 PRO A O 1
ATOM 874 N N . ARG A 1 114 ? -18.162 -3.734 -16.512 1.00 95.19 114 ARG A N 1
ATOM 875 C CA . ARG A 1 114 ? -19.485 -4.365 -16.655 1.00 95.19 114 ARG A CA 1
ATOM 876 C C . ARG A 1 114 ? -20.292 -4.335 -15.361 1.00 95.19 114 ARG A C 1
ATOM 878 O O . ARG A 1 114 ? -21.502 -4.543 -15.407 1.00 95.19 114 ARG A O 1
ATOM 885 N N . VAL A 1 115 ? -19.640 -4.109 -14.223 1.00 92.50 115 VAL A N 1
ATOM 886 C CA . VAL A 1 115 ? -20.312 -3.984 -12.932 1.00 92.50 115 VAL A CA 1
ATOM 887 C C . VAL A 1 115 ? -20.848 -2.562 -12.818 1.00 92.50 115 VAL A C 1
ATOM 889 O O . VAL A 1 115 ? -20.091 -1.597 -12.866 1.00 92.50 115 VAL A O 1
ATOM 892 N N . LYS A 1 116 ? -22.164 -2.435 -12.658 1.00 92.19 116 LYS A N 1
ATOM 893 C CA . LYS A 1 116 ? -22.810 -1.172 -12.300 1.00 92.19 116 LYS A CA 1
ATOM 894 C C . LYS A 1 116 ? -23.130 -1.212 -10.816 1.00 92.19 116 LYS A C 1
ATOM 896 O O . LYS A 1 116 ? -23.778 -2.152 -10.361 1.00 92.19 116 LYS A O 1
ATOM 901 N N . VAL A 1 117 ? -22.636 -0.223 -10.083 1.00 92.00 117 VAL A N 1
ATOM 902 C CA . VAL A 1 117 ? -22.947 -0.029 -8.668 1.00 92.00 117 VAL A CA 1
ATOM 903 C C . VAL A 1 117 ? -23.690 1.289 -8.558 1.00 92.00 117 VAL A C 1
ATOM 905 O O . VAL A 1 117 ? -23.140 2.340 -8.878 1.00 92.00 117 VAL A O 1
ATOM 908 N N . GLU A 1 118 ? -24.943 1.224 -8.131 1.00 95.50 118 GLU A N 1
ATOM 909 C CA . GLU A 1 118 ? -25.765 2.410 -7.923 1.00 95.50 118 GLU A CA 1
ATOM 910 C C . GLU A 1 118 ? -25.395 3.078 -6.596 1.00 95.50 118 GLU A C 1
ATOM 912 O O . GLU A 1 118 ? -25.115 2.398 -5.605 1.00 95.50 118 GLU A O 1
ATOM 917 N N . ALA A 1 119 ? -25.458 4.411 -6.538 1.00 93.50 119 ALA A N 1
ATOM 918 C CA . ALA A 1 119 ? -25.150 5.162 -5.317 1.00 93.50 119 ALA A CA 1
ATOM 919 C C . ALA A 1 119 ? -25.984 4.679 -4.114 1.00 93.50 119 ALA A C 1
ATOM 921 O O . ALA A 1 119 ? -25.447 4.492 -3.028 1.00 93.50 119 ALA A O 1
ATOM 922 N N . ALA A 1 120 ? -27.260 4.347 -4.338 1.00 95.75 120 ALA A N 1
ATOM 923 C CA . ALA A 1 120 ? -28.145 3.803 -3.308 1.00 95.75 120 ALA A CA 1
ATOM 924 C C . ALA A 1 120 ? -27.687 2.436 -2.758 1.00 95.75 120 ALA A C 1
ATOM 926 O O . ALA A 1 120 ? -27.970 2.107 -1.608 1.00 95.75 120 ALA A O 1
ATOM 927 N N . GLN A 1 121 ? -26.986 1.620 -3.556 1.00 94.50 121 GLN A N 1
ATOM 928 C CA . GLN A 1 121 ? -26.412 0.355 -3.079 1.00 94.50 121 GLN A CA 1
ATOM 929 C C . GLN A 1 121 ? -25.192 0.606 -2.194 1.00 94.50 121 GLN A C 1
ATOM 931 O O . GLN A 1 121 ? -25.020 -0.090 -1.195 1.00 94.50 121 GLN A O 1
ATOM 936 N N . VAL A 1 122 ? -24.368 1.600 -2.541 1.00 95.00 122 VAL A N 1
ATOM 937 C CA . VAL A 1 122 ? -23.232 2.024 -1.710 1.00 95.00 122 VAL A CA 1
ATOM 938 C C . VAL A 1 122 ? -23.727 2.602 -0.391 1.00 95.00 122 VAL A C 1
ATOM 940 O O . VAL A 1 122 ? -23.266 2.174 0.660 1.00 95.00 122 VAL A O 1
ATOM 943 N N . GLU A 1 123 ? -24.699 3.512 -0.442 1.00 95.06 123 GLU A N 1
ATOM 944 C CA . GLU A 1 123 ? -25.298 4.131 0.740 1.00 95.06 123 GLU A CA 1
ATOM 945 C C . GLU A 1 123 ? -25.928 3.082 1.658 1.00 95.06 123 GLU A C 1
ATOM 947 O O . GLU A 1 123 ? -25.622 3.039 2.845 1.00 95.06 123 GLU A O 1
ATOM 952 N N . ARG A 1 124 ? -26.719 2.153 1.107 1.00 95.94 124 ARG A N 1
ATOM 953 C CA . ARG A 1 124 ? -27.273 1.047 1.894 1.00 95.94 124 ARG A CA 1
ATOM 954 C C . ARG A 1 124 ? -26.177 0.205 2.539 1.00 95.94 124 ARG A C 1
ATOM 956 O O . ARG A 1 124 ? -26.252 -0.060 3.728 1.00 95.94 124 ARG A O 1
ATOM 963 N N . ALA A 1 125 ? -25.146 -0.187 1.790 1.00 93.69 125 ALA A N 1
ATOM 964 C CA . ALA A 1 125 ? -24.048 -0.976 2.346 1.00 93.69 125 ALA A CA 1
ATOM 965 C C . ALA A 1 125 ? -23.262 -0.217 3.429 1.00 93.69 125 ALA A C 1
ATOM 967 O O . ALA A 1 125 ? -22.755 -0.839 4.358 1.00 93.69 125 ALA A O 1
ATOM 968 N N . PHE A 1 126 ? -23.154 1.106 3.309 1.00 91.44 126 PHE A N 1
ATOM 969 C CA . PHE A 1 126 ? -22.520 1.972 4.298 1.00 91.44 126 PHE A CA 1
ATOM 970 C C . PHE A 1 126 ? -23.335 2.020 5.600 1.00 91.44 126 PHE A C 1
ATOM 972 O O . PHE A 1 126 ? -22.782 1.774 6.671 1.00 91.44 126 PHE A O 1
ATOM 979 N N . LEU A 1 127 ? -24.651 2.234 5.499 1.00 93.25 127 LEU A N 1
ATOM 980 C CA . LEU A 1 127 ? -25.578 2.268 6.637 1.00 93.25 127 LEU A CA 1
ATOM 981 C C . LEU A 1 127 ? -25.759 0.894 7.302 1.00 93.25 127 LEU A C 1
ATOM 983 O O . LEU A 1 127 ? -25.720 0.785 8.525 1.00 93.25 127 LEU A O 1
ATOM 987 N N . ASP A 1 128 ? -25.918 -0.173 6.514 1.00 92.56 128 ASP A N 1
ATOM 988 C CA . ASP A 1 128 ? -26.095 -1.542 7.020 1.00 92.56 128 ASP A CA 1
ATOM 989 C C . ASP A 1 128 ? -24.860 -2.017 7.795 1.00 92.56 128 ASP A C 1
ATOM 991 O O . ASP A 1 128 ? -24.969 -2.784 8.752 1.00 92.56 128 ASP A O 1
ATOM 995 N N . ARG A 1 129 ? -23.673 -1.541 7.400 1.00 88.56 129 ARG A N 1
ATOM 996 C CA . ARG A 1 129 ? -22.416 -1.787 8.116 1.00 88.56 129 ARG A CA 1
ATOM 997 C C . ARG A 1 129 ? -22.179 -0.821 9.272 1.00 88.56 129 ARG A C 1
ATOM 999 O O . ARG A 1 129 ? -21.155 -0.942 9.932 1.00 88.56 129 ARG A O 1
ATOM 1006 N N . GLY A 1 130 ? -23.097 0.113 9.520 1.00 88.88 130 GLY A N 1
ATOM 1007 C CA . GLY A 1 130 ? -23.022 1.094 10.599 1.00 88.88 130 GLY A CA 1
ATOM 1008 C C . GLY A 1 130 ? -21.906 2.123 10.432 1.00 88.88 130 GLY A C 1
ATOM 1009 O O . GLY A 1 130 ? -21.513 2.751 11.412 1.00 88.88 130 GLY A O 1
ATOM 1010 N N . PHE A 1 131 ? -21.368 2.306 9.223 1.00 89.00 131 PHE A N 1
ATOM 1011 C CA . PHE A 1 131 ? -20.291 3.269 8.982 1.00 89.00 131 PHE A CA 1
ATOM 1012 C C . PHE A 1 131 ? -20.744 4.732 9.125 1.00 89.00 131 PHE A C 1
ATOM 1014 O O . PHE A 1 131 ? -19.908 5.624 9.202 1.00 89.00 131 PHE A O 1
ATOM 1021 N N . ASP A 1 132 ? -22.051 4.981 9.227 1.00 90.62 132 ASP A N 1
ATOM 1022 C CA . ASP A 1 132 ? -22.659 6.267 9.590 1.00 90.62 132 ASP A CA 1
ATOM 1023 C C . ASP A 1 132 ? -22.563 6.604 11.079 1.00 90.62 132 ASP A C 1
ATOM 1025 O O . ASP A 1 132 ? -23.020 7.663 11.512 1.00 90.62 132 ASP A O 1
ATOM 1029 N N . ARG A 1 133 ? -22.019 5.692 11.886 1.00 89.75 133 ARG A N 1
ATOM 1030 C CA . ARG A 1 133 ? -22.032 5.798 13.338 1.00 89.75 133 ARG A CA 1
ATOM 1031 C C . ARG A 1 133 ? -20.622 5.875 13.876 1.00 89.75 133 ARG A C 1
ATOM 1033 O O . ARG A 1 133 ? -19.815 4.968 13.696 1.00 89.75 133 ARG A O 1
ATOM 1040 N N . GLU A 1 134 ? -20.403 6.905 14.672 1.00 91.44 134 GLU A N 1
ATOM 1041 C CA . GLU A 1 134 ? -19.239 7.014 15.537 1.00 91.44 134 GLU A CA 1
ATOM 1042 C C . GLU A 1 134 ? -19.671 6.919 17.001 1.00 91.44 134 GLU A C 1
ATOM 1044 O O . GLU A 1 134 ? -20.839 7.133 17.365 1.00 91.44 134 GLU A O 1
ATOM 1049 N N . ARG A 1 135 ? -18.729 6.533 17.856 1.00 90.69 135 ARG A N 1
ATOM 1050 C CA . ARG A 1 135 ? -18.890 6.507 19.308 1.00 90.69 135 ARG A CA 1
ATOM 1051 C C . ARG A 1 135 ? -17.750 7.289 19.928 1.00 90.69 135 ARG A C 1
ATOM 1053 O O . ARG A 1 135 ? -16.599 7.066 19.571 1.00 90.69 135 ARG A O 1
ATOM 1060 N N . LEU A 1 136 ? -18.075 8.179 20.859 1.00 93.00 136 LEU A N 1
ATOM 1061 C CA . LEU A 1 136 ? -17.070 8.779 21.721 1.00 93.00 136 LEU A CA 1
ATOM 1062 C C . LEU A 1 136 ? -16.598 7.698 22.698 1.00 93.00 136 LEU A C 1
ATOM 1064 O O . LEU A 1 136 ? -17.378 7.250 23.540 1.00 93.00 136 LEU A O 1
ATOM 1068 N N . LEU A 1 137 ? -15.359 7.238 22.533 1.00 93.06 137 LEU A N 1
ATOM 1069 C CA . LEU A 1 137 ? -14.754 6.252 23.415 1.00 93.06 137 LEU A CA 1
ATOM 1070 C C . LEU A 1 137 ? -14.031 6.964 24.556 1.00 93.06 137 LEU A C 1
ATOM 1072 O O . LEU A 1 137 ? -13.180 7.824 24.322 1.00 93.06 137 LEU A O 1
ATOM 1076 N N . SER A 1 138 ? -14.318 6.514 25.772 1.00 94.44 138 SER A N 1
ATOM 1077 C CA . SER A 1 138 ? -13.470 6.742 26.934 1.00 94.44 138 SER A CA 1
ATOM 1078 C C . SER A 1 138 ? -13.029 5.396 27.501 1.00 94.44 138 SER A C 1
ATOM 1080 O O . SER A 1 138 ? -13.825 4.452 27.524 1.00 94.44 138 SER A O 1
ATOM 1082 N N . ARG A 1 139 ? -11.778 5.284 27.951 1.00 94.69 139 ARG A N 1
ATOM 1083 C CA . ARG A 1 139 ? -11.256 4.062 28.577 1.00 94.69 139 ARG A CA 1
ATOM 1084 C C . ARG A 1 139 ? -10.313 4.385 29.733 1.00 94.69 139 ARG A C 1
ATOM 1086 O O . ARG A 1 139 ? -9.746 5.466 29.801 1.00 94.69 139 ARG A O 1
ATOM 1093 N N . ILE A 1 140 ? -10.181 3.423 30.640 1.00 96.75 140 ILE A N 1
ATOM 1094 C CA . ILE A 1 140 ? -9.189 3.421 31.716 1.00 96.75 140 ILE A CA 1
ATOM 1095 C C . ILE A 1 140 ? -8.327 2.191 31.471 1.00 96.75 140 ILE A C 1
ATOM 1097 O O . ILE A 1 140 ? -8.856 1.079 31.399 1.00 96.75 140 ILE A O 1
ATOM 1101 N N . VAL A 1 141 ? -7.023 2.393 31.310 1.00 95.94 141 VAL A N 1
ATOM 1102 C CA . VAL A 1 141 ? -6.056 1.308 31.137 1.00 95.94 141 VAL A CA 1
ATOM 1103 C C . VAL A 1 141 ? -5.339 1.099 32.463 1.00 95.94 141 VAL A C 1
ATOM 1105 O O . VAL A 1 141 ? -4.817 2.036 33.057 1.00 95.94 141 VAL A O 1
ATOM 1108 N N . VAL A 1 142 ? -5.342 -0.134 32.950 1.00 96.88 142 VAL A N 1
ATOM 1109 C CA . VAL A 1 142 ? -4.711 -0.532 34.215 1.00 96.88 142 VAL A CA 1
ATOM 1110 C C . VAL A 1 142 ? -3.727 -1.661 33.949 1.00 96.88 142 VAL A C 1
ATOM 1112 O O . VAL A 1 142 ? -3.856 -2.366 32.945 1.00 96.88 142 VAL A O 1
ATOM 1115 N N . GLU A 1 143 ? -2.755 -1.847 34.834 1.0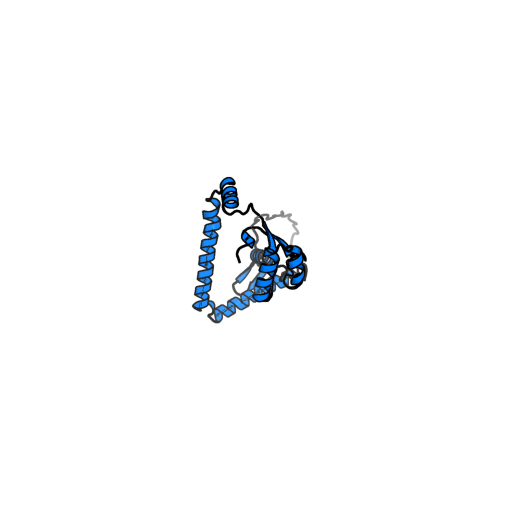0 96.00 143 GLU A N 1
ATOM 1116 C CA . GLU A 1 143 ? -1.683 -2.824 34.629 1.00 96.00 143 GLU A CA 1
ATOM 1117 C C . GLU A 1 143 ? -2.032 -4.196 35.216 1.00 96.00 143 GLU A C 1
ATOM 1119 O O . GLU A 1 143 ? -1.440 -5.208 34.834 1.00 96.00 143 GLU A O 1
ATOM 1124 N N . SER A 1 144 ? -3.019 -4.250 36.119 1.00 97.12 144 SER A N 1
ATOM 1125 C CA . SER A 1 144 ? -3.382 -5.469 36.842 1.00 97.12 144 SER A CA 1
ATOM 1126 C C . SER A 1 144 ? -4.897 -5.738 36.920 1.00 97.12 144 SER A C 1
ATOM 1128 O O . SER A 1 144 ? -5.719 -4.813 36.920 1.00 97.12 144 SER A O 1
ATOM 1130 N N . PRO A 1 145 ? -5.310 -7.018 37.014 1.00 97.31 145 PRO A N 1
ATOM 1131 C CA . PRO A 1 145 ? -6.696 -7.389 37.304 1.00 97.31 145 PRO A CA 1
ATOM 1132 C C . PRO A 1 145 ? -7.225 -6.810 38.624 1.00 97.31 145 PRO A C 1
ATOM 1134 O O . PRO A 1 145 ? -8.407 -6.485 38.712 1.00 97.31 145 PRO A O 1
ATOM 1137 N N . GLU A 1 146 ? -6.367 -6.664 39.631 1.00 97.69 146 GLU A N 1
ATOM 1138 C CA . GLU A 1 146 ? -6.716 -6.114 40.940 1.00 97.69 146 GLU A CA 1
ATOM 1139 C C . GLU A 1 146 ? -7.102 -4.631 40.836 1.00 97.69 146 GLU A C 1
ATOM 1141 O O . GLU A 1 146 ? -8.139 -4.223 41.364 1.00 97.69 146 GLU A O 1
ATOM 1146 N N . GLU A 1 147 ? -6.329 -3.833 40.091 1.00 97.00 147 GLU A N 1
ATOM 1147 C CA . GLU A 1 147 ? -6.659 -2.430 39.802 1.00 97.00 147 GLU A CA 1
ATOM 1148 C C . GLU A 1 147 ? -7.947 -2.308 38.990 1.00 97.00 147 GLU A C 1
ATOM 1150 O O . GLU A 1 147 ? -8.776 -1.446 39.279 1.00 97.00 147 GLU A O 1
ATOM 1155 N N . ARG A 1 148 ? -8.162 -3.194 38.007 1.00 97.19 148 ARG A N 1
ATOM 1156 C CA . ARG A 1 148 ? -9.424 -3.244 37.253 1.00 97.19 148 ARG A CA 1
ATOM 1157 C C . ARG A 1 148 ? -10.603 -3.448 38.200 1.00 97.19 148 ARG A C 1
ATOM 1159 O O . ARG A 1 148 ? -11.609 -2.750 38.082 1.00 97.19 148 ARG A O 1
ATOM 1166 N N . ASP A 1 149 ? -10.500 -4.406 39.117 1.00 98.00 149 ASP A N 1
ATOM 1167 C CA . ASP A 1 149 ? -11.585 -4.736 40.042 1.00 98.00 149 ASP A CA 1
ATOM 1168 C C . ASP A 1 149 ? -11.847 -3.599 41.035 1.00 98.00 149 ASP A C 1
ATOM 1170 O O . ASP A 1 149 ? -13.009 -3.284 41.311 1.00 98.00 149 ASP A O 1
ATOM 1174 N N . GLN A 1 150 ? -10.792 -2.913 41.485 1.00 97.25 150 GLN A N 1
ATOM 1175 C CA . GLN A 1 150 ? -10.909 -1.687 42.269 1.00 97.25 150 GLN A CA 1
ATOM 1176 C C . GLN A 1 150 ? -11.640 -0.583 41.491 1.00 97.25 150 GLN A C 1
ATOM 1178 O O . GLN A 1 150 ? -12.623 -0.033 41.988 1.00 97.25 150 GLN A O 1
ATOM 1183 N N . VAL A 1 151 ? -11.204 -0.282 40.263 1.00 97.31 151 VAL A N 1
ATOM 1184 C CA . VAL A 1 151 ? -11.833 0.729 39.397 1.00 97.31 151 VAL A CA 1
ATOM 1185 C C . VAL A 1 151 ? -13.308 0.403 39.164 1.00 97.31 151 VAL A C 1
ATOM 1187 O O . VAL A 1 151 ? -14.160 1.283 39.275 1.00 97.31 151 VAL A O 1
ATOM 1190 N N . LEU A 1 152 ? -13.643 -0.866 38.909 1.00 97.50 152 LEU A N 1
ATOM 1191 C CA . LEU A 1 152 ? -15.030 -1.310 38.752 1.00 97.50 152 LEU A CA 1
ATOM 1192 C C . LEU A 1 152 ? -15.864 -1.122 40.027 1.00 97.50 152 LEU A C 1
ATOM 1194 O O . LEU A 1 152 ? -17.047 -0.798 39.914 1.00 97.50 152 LEU A O 1
ATOM 1198 N N . SER A 1 153 ? -15.294 -1.326 41.220 1.00 98.06 153 SER A N 1
ATOM 1199 C CA . SER A 1 153 ? -15.992 -1.050 42.487 1.00 98.06 153 SER A CA 1
ATOM 1200 C C . SER A 1 153 ? -16.266 0.441 42.649 1.00 98.06 153 SER A C 1
ATOM 1202 O O . SER A 1 153 ? -17.414 0.832 42.845 1.00 98.06 153 SER A O 1
ATOM 1204 N N . GLU A 1 154 ? -15.243 1.280 42.473 1.00 97.69 154 GLU A N 1
ATOM 1205 C CA . GLU A 1 154 ? -15.364 2.734 42.630 1.00 97.69 154 GLU A CA 1
ATOM 1206 C C . GLU A 1 154 ? -16.367 3.336 41.623 1.00 97.69 154 GLU A C 1
ATOM 1208 O O . GLU A 1 154 ? -17.156 4.214 41.979 1.00 97.69 154 GLU A O 1
ATOM 1213 N N . LEU A 1 155 ? -16.417 2.816 40.389 1.00 97.38 155 LEU A N 1
ATOM 1214 C CA . LEU A 1 155 ? -17.438 3.187 39.399 1.00 97.38 155 LEU A CA 1
ATOM 1215 C C . LEU A 1 155 ? -18.855 2.797 39.847 1.00 97.38 155 LEU A C 1
ATOM 1217 O O . LEU A 1 155 ? -19.792 3.576 39.676 1.00 97.38 155 LEU A O 1
ATOM 1221 N N . ARG A 1 156 ? -19.037 1.604 40.429 1.00 97.56 156 ARG A N 1
ATOM 1222 C CA . ARG A 1 156 ? -20.345 1.147 40.941 1.00 97.56 156 ARG A CA 1
ATOM 1223 C C . ARG A 1 156 ? -20.812 1.949 42.152 1.00 97.56 156 ARG A C 1
ATOM 1225 O O . ARG A 1 156 ? -22.013 2.107 42.343 1.00 97.56 156 ARG A O 1
ATOM 1232 N N . GLU A 1 157 ? -19.874 2.463 42.936 1.00 97.62 157 GLU A N 1
ATOM 1233 C CA . GLU A 1 157 ? -20.126 3.367 44.062 1.00 97.62 157 GLU A CA 1
ATOM 1234 C C . GLU A 1 157 ? -20.457 4.802 43.611 1.00 97.62 157 GLU A C 1
ATOM 1236 O O . GLU A 1 157 ? -20.829 5.638 44.433 1.00 97.62 157 GLU A O 1
ATOM 1241 N N . GLY A 1 158 ? -20.386 5.085 42.305 1.00 96.62 158 GLY A N 1
ATOM 1242 C CA . GLY A 1 158 ? -20.790 6.359 41.714 1.00 96.62 158 GLY A CA 1
ATOM 1243 C C . GLY A 1 158 ? -19.664 7.381 41.580 1.00 96.62 158 GLY A C 1
ATOM 1244 O O . GLY A 1 158 ? -19.948 8.551 41.318 1.00 96.62 158 GLY A O 1
ATOM 1245 N N . ARG A 1 159 ? -18.395 6.975 41.738 1.00 96.81 159 ARG A N 1
ATOM 1246 C CA . ARG A 1 159 ? -17.262 7.858 41.437 1.00 96.81 159 ARG A CA 1
ATOM 1247 C C . ARG A 1 159 ? -17.246 8.210 39.948 1.00 96.81 159 ARG A C 1
ATOM 1249 O O . ARG A 1 159 ? -17.561 7.378 39.095 1.00 96.81 159 ARG A O 1
ATOM 1256 N N . ALA A 1 160 ? -16.870 9.447 39.631 1.00 96.69 160 ALA A N 1
ATOM 1257 C CA . ALA A 1 160 ? -16.821 9.914 38.254 1.00 96.69 160 ALA A CA 1
ATOM 1258 C C . ALA A 1 160 ? -15.736 9.178 37.448 1.00 96.69 160 ALA A C 1
ATOM 1260 O O . ALA A 1 160 ? -14.610 8.994 37.907 1.00 96.69 160 ALA A O 1
ATOM 1261 N N . PHE A 1 161 ? -16.067 8.802 36.209 1.00 96.94 161 PHE A N 1
ATOM 1262 C CA . PHE A 1 161 ? -15.145 8.097 35.315 1.00 96.94 161 PHE A CA 1
ATOM 1263 C C . PHE A 1 161 ? -13.869 8.901 35.045 1.00 96.94 161 PHE A C 1
ATOM 1265 O O . PHE A 1 161 ? -12.780 8.350 35.140 1.00 96.94 161 PHE A O 1
ATOM 1272 N N . ALA A 1 162 ? -13.999 10.201 34.762 1.00 95.81 162 ALA A N 1
ATOM 1273 C CA . ALA A 1 162 ? -12.863 11.072 34.459 1.00 95.81 162 ALA A CA 1
ATOM 1274 C C . ALA A 1 162 ? -11.871 11.182 35.631 1.00 95.81 162 ALA A C 1
ATOM 1276 O O . ALA A 1 162 ? -10.665 11.165 35.417 1.00 95.81 162 ALA A O 1
ATOM 1277 N N . GLU A 1 163 ? -12.364 11.220 36.875 1.00 95.62 163 GLU A N 1
ATOM 1278 C CA . GLU A 1 163 ? -11.505 11.230 38.069 1.00 95.62 163 GLU A CA 1
ATOM 1279 C C . GLU A 1 163 ? -10.713 9.927 38.210 1.00 95.62 163 GLU A C 1
ATOM 1281 O O . GLU A 1 163 ? -9.550 9.927 38.613 1.00 95.62 163 GLU A O 1
ATOM 1286 N N . LEU A 1 164 ? -11.344 8.797 37.883 1.00 96.06 164 LEU A N 1
ATOM 1287 C CA . LEU A 1 164 ? -10.675 7.502 37.876 1.00 96.06 164 LEU A CA 1
ATOM 1288 C C . LEU A 1 164 ? -9.679 7.388 36.725 1.00 96.06 164 LEU A C 1
ATOM 1290 O O . LEU A 1 164 ? -8.585 6.887 36.947 1.00 96.06 164 LEU A O 1
ATOM 1294 N N . ALA A 1 165 ? -10.024 7.875 35.535 1.00 96.00 165 ALA A N 1
ATOM 1295 C CA . ALA A 1 165 ? -9.137 7.874 34.379 1.00 96.00 165 ALA A CA 1
ATOM 1296 C C . ALA A 1 165 ? -7.859 8.682 34.633 1.00 96.00 165 ALA A C 1
ATOM 1298 O O . ALA A 1 165 ? -6.772 8.190 34.342 1.00 96.00 165 ALA A O 1
ATOM 1299 N N . GLN A 1 166 ? -7.970 9.843 35.286 1.00 95.69 166 GLN A N 1
ATOM 1300 C CA . GLN A 1 166 ? -6.818 10.687 35.603 1.00 95.69 166 GLN A CA 1
ATOM 1301 C C . GLN A 1 166 ? -5.781 9.971 36.479 1.00 95.69 166 GLN A C 1
ATOM 1303 O O . GLN A 1 166 ? -4.582 10.178 36.310 1.00 95.69 166 GLN A O 1
ATOM 1308 N N . ARG A 1 167 ? -6.215 9.074 37.379 1.00 94.62 167 ARG A N 1
ATOM 1309 C CA . ARG A 1 167 ? -5.302 8.262 38.210 1.00 94.62 167 ARG A CA 1
ATOM 1310 C C . ARG A 1 167 ? -4.412 7.326 37.391 1.00 94.62 167 ARG A C 1
ATOM 1312 O O . ARG A 1 167 ? -3.369 6.924 37.892 1.00 94.62 167 ARG A O 1
ATOM 1319 N N . PHE A 1 168 ? -4.839 6.965 36.184 1.00 94.50 168 PHE A N 1
ATOM 1320 C CA . PHE A 1 168 ? -4.163 6.018 35.299 1.00 94.50 168 PHE A CA 1
ATOM 1321 C C . PHE A 1 168 ? -3.795 6.649 33.946 1.00 94.50 168 PHE A C 1
ATOM 1323 O O . PHE A 1 168 ? -3.579 5.923 32.979 1.00 94.50 168 PHE A O 1
ATOM 1330 N N . ALA A 1 169 ? -3.732 7.982 33.853 1.00 92.88 169 ALA A N 1
ATOM 1331 C CA . ALA A 1 169 ? -3.497 8.684 32.588 1.00 92.88 169 ALA A CA 1
ATOM 1332 C C . ALA A 1 169 ? -2.190 8.244 31.898 1.00 92.88 169 ALA A C 1
ATOM 1334 O O . ALA A 1 169 ? -2.156 8.069 30.682 1.00 92.88 169 ALA A O 1
ATOM 1335 N N . ASP A 1 170 ? -1.141 7.965 32.677 1.00 94.56 170 ASP A N 1
ATOM 1336 C CA . ASP A 1 170 ? 0.157 7.512 32.159 1.00 94.56 170 ASP A CA 1
ATOM 1337 C C . ASP A 1 170 ? 0.096 6.136 31.471 1.00 94.56 170 ASP A C 1
ATOM 1339 O O . ASP A 1 170 ? 0.941 5.821 30.629 1.00 94.56 170 ASP A O 1
ATOM 1343 N N . ASN A 1 171 ? -0.925 5.328 31.775 1.00 94.81 171 ASN A N 1
ATOM 1344 C CA . ASN A 1 171 ? -1.102 4.000 31.190 1.00 94.81 171 ASN A CA 1
ATOM 1345 C C . ASN A 1 171 ? -1.718 4.052 29.783 1.00 94.81 171 ASN A C 1
ATOM 1347 O O . ASN A 1 171 ? -1.722 3.038 29.080 1.00 94.81 171 ASN A O 1
ATOM 1351 N N . ASP A 1 172 ? -2.259 5.200 29.363 1.00 92.00 172 ASP A N 1
ATOM 1352 C CA . ASP A 1 172 ? -2.909 5.354 28.062 1.00 92.00 172 ASP A CA 1
ATOM 1353 C C . ASP A 1 172 ? -2.570 6.684 27.371 1.00 92.00 172 ASP A C 1
ATOM 1355 O O . ASP A 1 172 ? -3.393 7.599 27.331 1.00 92.00 172 ASP A O 1
ATOM 1359 N N . PRO A 1 173 ? -1.396 6.780 26.718 1.00 90.31 173 PRO A N 1
ATOM 1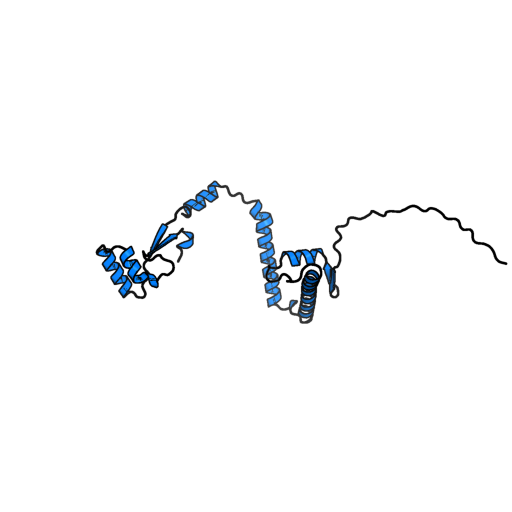360 C CA . PRO A 1 173 ? -0.978 7.997 26.018 1.00 90.31 173 PRO A CA 1
ATOM 1361 C C . PRO A 1 173 ? -1.891 8.418 24.854 1.00 90.31 173 PRO A C 1
ATOM 1363 O O . PRO A 1 173 ? -1.713 9.499 24.296 1.00 90.31 173 PRO A O 1
ATOM 1366 N N . ALA A 1 174 ? -2.814 7.547 24.428 1.00 88.94 174 ALA A N 1
ATOM 1367 C CA . ALA A 1 174 ? -3.774 7.834 23.367 1.00 88.94 174 ALA A CA 1
ATOM 1368 C C . ALA A 1 174 ? -5.060 8.506 23.883 1.00 88.94 174 ALA A C 1
ATOM 1370 O O . ALA A 1 174 ? -5.862 8.961 23.066 1.00 88.94 174 ALA A O 1
ATOM 1371 N N . ALA A 1 175 ? -5.268 8.557 25.201 1.00 92.06 175 ALA A N 1
ATOM 1372 C CA . ALA A 1 175 ? -6.402 9.215 25.835 1.00 92.06 175 ALA A CA 1
ATOM 1373 C C . ALA A 1 175 ? -5.994 10.559 26.461 1.00 92.06 175 ALA A C 1
ATOM 1375 O O . ALA A 1 175 ? -4.840 10.774 26.830 1.00 92.06 175 ALA A O 1
ATOM 1376 N N . GLY A 1 176 ? -6.955 11.474 26.600 1.00 92.69 176 GLY A N 1
ATOM 1377 C CA . GLY A 1 176 ? -6.816 12.624 27.493 1.00 92.69 176 GLY A CA 1
ATOM 1378 C C . GLY A 1 176 ? -6.785 12.200 28.965 1.00 92.69 176 GLY A C 1
ATOM 1379 O O . GLY A 1 176 ? -7.124 11.067 29.304 1.00 92.69 176 GLY A O 1
ATOM 1380 N N . GLU A 1 177 ? -6.436 13.124 29.866 1.00 91.25 177 GLU A N 1
ATOM 1381 C CA . GLU A 1 177 ? -6.431 12.857 31.318 1.00 91.25 177 GLU A CA 1
ATOM 1382 C C . GLU A 1 177 ? -7.808 12.436 31.864 1.00 91.25 177 GLU A C 1
ATOM 1384 O O . GLU A 1 177 ? -7.896 11.761 32.882 1.00 91.25 177 GLU A O 1
ATOM 1389 N N . ASP A 1 178 ? -8.896 12.798 31.183 1.00 92.50 178 ASP A N 1
ATOM 1390 C CA . ASP A 1 178 ? -10.266 12.380 31.497 1.00 92.50 178 ASP A CA 1
ATOM 1391 C C . ASP A 1 178 ? -10.629 10.988 30.937 1.00 92.50 178 ASP A C 1
ATOM 1393 O O . ASP A 1 178 ? -11.767 10.524 31.076 1.00 92.50 178 ASP A O 1
ATOM 1397 N N . GLY A 1 179 ? -9.668 10.313 30.302 1.00 94.12 179 GLY A N 1
ATOM 1398 C CA . GLY A 1 179 ? -9.817 9.008 29.671 1.00 94.12 179 GLY A CA 1
ATOM 1399 C C . GLY A 1 179 ? -10.483 9.051 28.299 1.00 94.12 179 GLY A C 1
ATOM 1400 O O . GLY A 1 179 ? -10.764 7.987 27.748 1.00 94.12 179 GLY A O 1
ATOM 1401 N N . VAL A 1 180 ? -10.779 10.229 27.735 1.00 96.44 180 VAL A N 1
ATOM 1402 C CA . VAL A 1 180 ? -11.392 10.352 26.404 1.00 96.44 180 VAL A CA 1
ATOM 1403 C C . VAL A 1 180 ? -10.351 10.077 25.321 1.00 96.44 180 VAL A C 1
ATOM 1405 O O . VAL A 1 180 ? -9.363 10.791 25.192 1.00 96.44 180 VAL A O 1
ATOM 1408 N N . VAL A 1 181 ? -10.612 9.065 24.494 1.00 93.69 181 VAL A N 1
ATOM 1409 C CA . VAL A 1 181 ? -9.798 8.728 23.312 1.00 93.69 181 VAL A CA 1
ATOM 1410 C C . VAL A 1 181 ? -10.273 9.518 22.090 1.00 93.69 181 VAL A C 1
ATOM 1412 O O . VAL A 1 181 ? -9.480 9.925 21.247 1.00 93.69 181 VAL A O 1
ATOM 1415 N N . GLY A 1 182 ? -11.584 9.759 21.993 1.00 92.69 182 GLY A N 1
ATOM 1416 C CA . GLY A 1 182 ? -12.199 10.512 20.901 1.00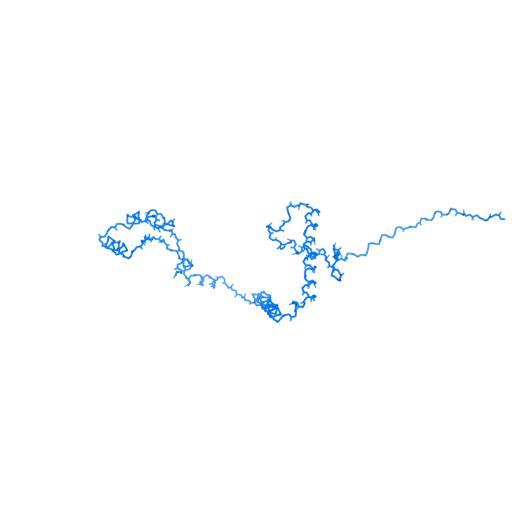 92.69 182 GLY A CA 1
ATOM 1417 C C . GLY A 1 182 ? -13.272 9.723 20.156 1.00 92.69 182 GLY A C 1
ATOM 1418 O O . GLY A 1 182 ? -13.760 8.695 20.630 1.00 92.69 182 GLY A O 1
ATOM 1419 N N . TRP A 1 183 ? -13.685 10.243 19.001 1.00 92.06 183 TRP A N 1
ATOM 1420 C CA . TRP A 1 183 ? -14.688 9.607 18.150 1.00 92.06 183 TRP A CA 1
ATOM 1421 C C . TRP A 1 183 ? -14.074 8.454 17.362 1.00 92.06 183 TRP A C 1
ATOM 1423 O O . TRP A 1 183 ? -13.078 8.626 16.664 1.00 92.06 183 TRP A O 1
ATOM 1433 N N . ILE A 1 184 ? -14.681 7.276 17.483 1.00 89.38 184 ILE A N 1
ATOM 1434 C CA . ILE A 1 184 ? -14.233 6.051 16.829 1.00 89.38 184 ILE A CA 1
ATOM 1435 C C . ILE A 1 184 ? -15.397 5.459 16.034 1.00 89.38 184 ILE A C 1
ATOM 1437 O O . ILE A 1 184 ? -16.479 5.204 16.574 1.00 89.38 184 ILE A O 1
ATOM 1441 N N . GLY A 1 185 ? -15.173 5.254 14.737 1.00 86.94 185 GLY A N 1
ATOM 1442 C CA . GLY A 1 185 ? -16.081 4.529 13.850 1.00 86.94 185 GLY A CA 1
ATOM 1443 C C . GLY A 1 185 ? -15.866 3.013 13.902 1.00 86.94 185 GLY A C 1
ATOM 1444 O O . GLY A 1 185 ? -14.821 2.526 14.327 1.00 86.94 185 GLY A O 1
ATOM 1445 N N . LEU A 1 186 ? -16.842 2.253 13.405 1.00 77.44 186 LEU A N 1
ATOM 1446 C CA . LEU A 1 186 ? -16.819 0.781 13.378 1.00 77.44 186 LEU A CA 1
ATOM 1447 C C . LEU A 1 186 ? -15.534 0.124 12.824 1.00 77.44 186 LEU A C 1
ATOM 1449 O O . LEU A 1 186 ? -15.058 -0.804 13.469 1.00 77.44 186 LEU A O 1
ATOM 1453 N N . PRO A 1 187 ? -14.908 0.596 11.725 1.00 68.88 187 PRO A N 1
ATOM 1454 C CA . PRO A 1 187 ? -13.667 0.005 11.203 1.00 68.88 187 PRO A CA 1
ATOM 1455 C C . PRO A 1 187 ? -12.474 0.029 12.171 1.00 68.88 187 PRO A C 1
ATOM 1457 O O . PRO A 1 187 ? -11.469 -0.629 11.922 1.00 68.88 187 PRO A O 1
ATOM 1460 N N . HIS A 1 188 ? -12.563 0.823 13.238 1.00 64.75 188 HIS A N 1
ATOM 1461 C CA . HIS A 1 188 ? -11.517 1.003 14.239 1.00 64.75 188 HIS A CA 1
ATOM 1462 C C . HIS A 1 188 ? -11.844 0.305 15.572 1.00 64.75 188 HIS A C 1
ATOM 1464 O O . HIS A 1 188 ? -11.064 0.416 16.514 1.00 64.75 188 HIS A O 1
ATOM 1470 N N . LEU A 1 189 ? -12.991 -0.386 15.667 1.00 64.19 189 LEU A N 1
ATOM 1471 C CA . LEU A 1 189 ? -13.452 -1.082 16.877 1.00 64.19 189 LEU A CA 1
ATOM 1472 C C . LEU A 1 189 ? -13.181 -2.595 16.866 1.00 64.19 189 LEU A C 1
ATOM 1474 O O . LEU A 1 189 ? -13.421 -3.241 17.884 1.00 64.19 189 LEU A O 1
ATOM 1478 N N . ASP A 1 190 ? -12.680 -3.149 15.760 1.00 55.47 190 ASP A N 1
ATOM 1479 C CA . ASP A 1 190 ? -12.294 -4.559 15.668 1.00 55.47 190 ASP A CA 1
ATOM 1480 C C . ASP A 1 190 ? -10.908 -4.756 16.321 1.00 55.47 190 ASP A C 1
ATOM 1482 O O . ASP A 1 190 ? -9.876 -4.459 15.713 1.00 55.47 190 ASP A O 1
ATOM 1486 N N . TRP A 1 191 ? -10.898 -5.223 17.575 1.00 51.91 191 TRP A N 1
ATOM 1487 C CA . TRP A 1 191 ? -9.721 -5.678 18.332 1.00 51.91 191 TRP A CA 1
ATOM 1488 C C . TRP A 1 191 ? -9.788 -7.181 18.615 1.00 51.91 191 TRP A C 1
ATOM 1490 O O . TRP A 1 191 ? -10.911 -7.716 18.766 1.00 51.91 191 TRP A O 1
#

Mean predicted aligned error: 12.85 Å